Protein AF-A0A2V8L818-F1 (afdb_monomer_lite)

pLDDT: mean 77.77, std 24.85, range [21.16, 97.94]

Structure (mmCIF, N/CA/C/O backbone):
data_AF-A0A2V8L818-F1
#
_entry.id   AF-A0A2V8L818-F1
#
loop_
_atom_site.group_PDB
_atom_site.id
_atom_site.type_symbol
_atom_site.label_atom_id
_atom_site.label_alt_id
_atom_site.label_comp_id
_atom_site.label_asym_id
_atom_site.label_entity_id
_atom_site.label_seq_id
_atom_site.pdbx_PDB_ins_code
_atom_site.Cartn_x
_atom_site.Cartn_y
_atom_site.Cartn_z
_atom_site.occupancy
_atom_site.B_iso_or_equiv
_atom_site.auth_seq_id
_atom_site.auth_comp_id
_atom_site.auth_asym_id
_atom_site.auth_atom_id
_atom_site.pdbx_PDB_model_num
ATOM 1 N N . MET A 1 1 ? -8.262 -20.320 -18.260 1.00 61.47 1 MET A N 1
ATOM 2 C CA . MET A 1 1 ? -7.865 -18.894 -18.126 1.00 61.47 1 MET A CA 1
ATOM 3 C C . MET A 1 1 ? -8.406 -18.380 -16.792 1.00 61.47 1 MET A C 1
ATOM 5 O O . MET A 1 1 ? -9.408 -18.926 -16.355 1.00 61.47 1 MET A O 1
ATOM 9 N N . ARG A 1 2 ? -7.756 -17.433 -16.094 1.00 73.06 2 ARG A N 1
ATOM 10 C CA . ARG A 1 2 ? -8.243 -16.940 -14.784 1.00 73.06 2 ARG A CA 1
ATOM 11 C C . ARG A 1 2 ? -8.981 -15.605 -14.944 1.00 73.06 2 ARG A C 1
ATOM 13 O O . ARG A 1 2 ? -8.527 -14.745 -15.697 1.00 73.06 2 ARG A O 1
ATOM 20 N N . HIS A 1 3 ? -10.101 -15.460 -14.237 1.00 79.00 3 HIS A N 1
ATOM 21 C CA . HIS A 1 3 ? -10.989 -14.297 -14.310 1.00 79.00 3 HIS A CA 1
ATOM 22 C C . HIS A 1 3 ? -10.655 -13.289 -13.208 1.00 79.00 3 HIS A C 1
ATOM 24 O O . HIS A 1 3 ? -10.634 -13.643 -12.031 1.00 79.00 3 HIS A O 1
ATOM 30 N N . GLY A 1 4 ? -10.408 -12.039 -13.586 1.00 79.44 4 GLY A N 1
ATOM 31 C CA . GLY A 1 4 ? -10.274 -10.908 -12.676 1.00 79.44 4 GLY A CA 1
ATOM 32 C C . GLY A 1 4 ? -11.525 -10.034 -12.639 1.00 79.44 4 GLY A C 1
ATOM 33 O O . GLY A 1 4 ? -12.432 -10.168 -13.463 1.00 79.44 4 GLY A O 1
ATOM 34 N N . ARG A 1 5 ? -11.560 -9.100 -11.685 1.00 78.56 5 ARG A N 1
ATOM 35 C CA . ARG A 1 5 ? -12.566 -8.031 -11.607 1.00 78.56 5 ARG A CA 1
ATOM 36 C C . ARG A 1 5 ? -11.875 -6.670 -11.520 1.00 78.56 5 ARG A C 1
ATOM 38 O O . ARG A 1 5 ? -10.924 -6.519 -10.761 1.00 78.56 5 ARG A O 1
ATOM 45 N N . LYS A 1 6 ? -12.357 -5.705 -12.309 1.00 69.81 6 LYS A N 1
ATOM 46 C CA . LYS A 1 6 ? -11.999 -4.272 -12.265 1.00 69.81 6 LYS A CA 1
ATOM 47 C C . LYS A 1 6 ? -13.030 -3.478 -11.447 1.00 69.81 6 LYS A C 1
ATOM 49 O O . LYS A 1 6 ? -12.692 -2.464 -10.853 1.00 69.81 6 LYS A O 1
ATOM 54 N N . SER A 1 7 ? -14.273 -3.960 -11.385 1.00 73.19 7 SER A N 1
ATOM 55 C CA . SER A 1 7 ? -15.331 -3.487 -10.481 1.00 73.19 7 SER A CA 1
ATOM 56 C C . SER A 1 7 ? -16.287 -4.642 -10.144 1.00 73.19 7 SER A C 1
ATOM 58 O O . SER A 1 7 ? -16.103 -5.763 -10.623 1.00 73.19 7 SER A O 1
ATOM 60 N N . ALA A 1 8 ? -17.332 -4.388 -9.348 1.00 71.75 8 ALA A N 1
ATOM 61 C CA . ALA A 1 8 ? -18.378 -5.380 -9.082 1.00 71.75 8 ALA A CA 1
ATOM 62 C C . ALA A 1 8 ? -19.050 -5.902 -10.371 1.00 71.75 8 ALA A C 1
ATOM 64 O O . ALA A 1 8 ? -19.340 -7.096 -10.456 1.00 71.75 8 ALA A O 1
ATOM 65 N N . SER A 1 9 ? -19.235 -5.025 -11.367 1.00 76.44 9 SER A N 1
ATOM 66 C CA . SER A 1 9 ? -19.881 -5.300 -12.658 1.00 76.44 9 SER A CA 1
ATOM 67 C C . SER A 1 9 ? -18.913 -5.620 -13.805 1.00 76.44 9 SER A C 1
ATOM 69 O O . SER A 1 9 ? -19.310 -6.285 -14.757 1.00 76.44 9 SER A O 1
ATOM 71 N N . LYS A 1 10 ? -17.648 -5.176 -13.743 1.00 79.38 10 LYS A N 1
ATOM 72 C CA . LYS A 1 10 ? -16.670 -5.340 -14.832 1.00 79.38 10 LYS A CA 1
ATOM 73 C C . LYS A 1 10 ? -15.650 -6.432 -14.516 1.00 79.38 10 LYS A C 1
ATOM 75 O O . LYS A 1 10 ? -14.737 -6.232 -13.710 1.00 79.38 10 LYS A O 1
ATOM 80 N N . THR A 1 11 ? -15.788 -7.575 -15.182 1.00 83.19 11 THR A N 1
ATOM 81 C CA . THR A 1 11 ? -14.799 -8.663 -15.189 1.00 83.19 11 THR A CA 1
ATOM 82 C C . THR A 1 11 ? -13.767 -8.455 -16.304 1.00 83.19 11 THR A C 1
ATOM 84 O O . THR A 1 11 ? -13.982 -7.666 -17.223 1.00 83.19 11 THR A O 1
ATOM 87 N N . PHE A 1 12 ? -12.625 -9.137 -16.217 1.00 82.12 12 PHE A N 1
ATOM 88 C CA . PHE A 1 12 ? -11.664 -9.249 -17.317 1.00 82.12 12 PHE A CA 1
ATOM 89 C C . PHE A 1 12 ? -10.975 -10.616 -17.283 1.00 82.12 12 PHE A C 1
ATOM 91 O O . PHE A 1 12 ? -10.882 -11.253 -16.232 1.00 82.12 12 PHE A O 1
ATOM 98 N N . ASN A 1 13 ? -10.456 -11.058 -18.425 1.00 84.25 13 ASN A N 1
ATOM 99 C CA . ASN A 1 13 ? -9.783 -12.346 -18.557 1.00 84.25 13 ASN A CA 1
ATOM 100 C C . ASN A 1 13 ? -8.302 -12.113 -18.859 1.00 84.25 13 ASN A C 1
ATOM 102 O O . ASN A 1 13 ? -7.981 -11.431 -19.826 1.00 84.25 13 ASN A O 1
ATOM 106 N N . GLY A 1 14 ? -7.397 -12.676 -18.053 1.00 86.12 14 GLY A N 1
ATOM 107 C CA . GLY A 1 14 ? -5.958 -12.547 -18.293 1.00 86.12 14 GLY A CA 1
ATOM 108 C C . GLY A 1 14 ? -5.141 -12.316 -17.028 1.00 86.12 14 GLY A C 1
ATOM 109 O O . GLY A 1 14 ? -5.282 -13.040 -16.039 1.00 86.12 14 GLY A O 1
ATOM 110 N N . HIS A 1 15 ? -4.254 -11.326 -17.090 1.00 88.88 15 HIS A N 1
ATOM 111 C CA . HIS A 1 15 ? -3.232 -11.060 -16.085 1.00 88.88 15 HIS A CA 1
ATOM 112 C C . HIS A 1 15 ? -3.282 -9.607 -15.604 1.00 88.88 15 HIS A C 1
ATOM 114 O O . HIS A 1 15 ? -3.755 -8.721 -16.313 1.00 88.88 15 HIS A O 1
ATOM 120 N N . LYS A 1 16 ? -2.758 -9.371 -14.404 1.00 90.75 16 LYS A N 1
ATOM 121 C CA . LYS A 1 16 ? -2.436 -8.039 -13.886 1.00 90.75 16 LYS A CA 1
ATOM 122 C C . LYS A 1 16 ? -0.934 -7.819 -14.030 1.00 90.75 16 LYS A C 1
ATOM 124 O O . LYS A 1 16 ? -0.172 -8.780 -13.991 1.00 90.75 16 LYS A O 1
ATOM 129 N N . THR A 1 17 ? -0.513 -6.571 -14.182 1.00 92.38 17 THR A N 1
ATOM 130 C CA . THR A 1 17 ? 0.907 -6.199 -14.183 1.00 92.38 17 THR A CA 1
ATOM 131 C C . THR A 1 17 ? 1.178 -5.377 -12.936 1.00 92.38 17 THR A C 1
ATOM 133 O O . THR A 1 17 ? 0.447 -4.422 -12.682 1.00 92.38 17 THR A O 1
ATOM 136 N N . ALA A 1 18 ? 2.208 -5.748 -12.186 1.00 93.25 18 ALA A N 1
ATOM 137 C CA . ALA A 1 18 ? 2.723 -4.993 -11.057 1.00 93.25 18 ALA A CA 1
ATOM 138 C C . ALA A 1 18 ? 4.136 -4.496 -11.407 1.00 93.25 18 ALA A C 1
ATOM 140 O O . ALA A 1 18 ? 4.898 -5.192 -12.086 1.00 93.25 18 ALA A O 1
ATOM 141 N N . VAL A 1 19 ? 4.439 -3.255 -11.027 1.00 94.69 19 VAL A N 1
ATOM 142 C CA . VAL A 1 19 ? 5.605 -2.501 -11.507 1.00 94.69 19 VAL A CA 1
ATOM 143 C C . VAL A 1 19 ? 6.221 -1.758 -10.329 1.00 94.69 19 VAL A C 1
ATOM 145 O O . VAL A 1 19 ? 5.501 -1.057 -9.620 1.00 94.69 19 VAL A O 1
ATOM 148 N N . ALA A 1 20 ? 7.533 -1.887 -10.152 1.00 95.81 20 ALA A N 1
ATOM 149 C CA . ALA A 1 20 ? 8.323 -1.007 -9.300 1.00 95.81 20 ALA A CA 1
ATOM 150 C C . ALA A 1 20 ? 9.022 0.034 -10.182 1.00 95.81 20 ALA A C 1
ATOM 152 O O . ALA A 1 20 ? 9.552 -0.295 -11.249 1.00 95.81 20 ALA A O 1
ATOM 153 N N . VAL A 1 21 ? 8.977 1.290 -9.749 1.00 96.19 21 VAL A N 1
ATOM 154 C CA . VAL A 1 21 ? 9.578 2.438 -10.432 1.00 96.19 21 VAL A CA 1
ATOM 155 C C . VAL A 1 21 ? 10.388 3.190 -9.391 1.00 96.19 21 VAL A C 1
ATOM 157 O O . VAL A 1 21 ? 9.847 3.518 -8.336 1.00 96.19 21 VAL A O 1
ATOM 160 N N . ASP A 1 22 ? 11.656 3.448 -9.685 1.00 94.88 22 ASP A N 1
ATOM 161 C CA . ASP A 1 22 ? 12.472 4.334 -8.866 1.00 94.88 22 ASP A CA 1
ATOM 162 C C . ASP A 1 22 ? 11.912 5.765 -8.934 1.00 94.88 22 ASP A C 1
ATOM 164 O O . ASP A 1 22 ? 11.588 6.268 -10.013 1.00 94.88 22 ASP A O 1
ATOM 168 N N . MET A 1 23 ? 11.753 6.417 -7.782 1.00 91.69 23 MET A N 1
ATOM 169 C CA . MET A 1 23 ? 11.056 7.703 -7.703 1.00 91.69 23 MET A CA 1
ATOM 170 C C . MET A 1 23 ? 11.904 8.869 -8.225 1.00 91.69 23 MET A C 1
ATOM 172 O O . MET A 1 23 ? 11.334 9.847 -8.712 1.00 91.69 23 MET A O 1
ATOM 176 N N . GLU A 1 24 ? 13.234 8.756 -8.178 1.00 90.81 24 GLU A N 1
ATOM 177 C CA . GLU A 1 24 ? 14.151 9.820 -8.597 1.00 90.81 24 GLU A CA 1
ATOM 178 C C . GLU A 1 24 ? 14.427 9.777 -10.106 1.00 90.81 24 GLU A C 1
ATOM 180 O O . GLU A 1 24 ? 14.116 10.723 -10.834 1.00 90.81 24 GLU A O 1
ATOM 185 N N . SER A 1 25 ? 14.948 8.652 -10.605 1.00 92.12 25 SER A N 1
ATOM 186 C CA . SER A 1 25 ? 15.271 8.456 -12.026 1.00 92.12 25 SER A CA 1
ATOM 187 C C . SER A 1 25 ? 14.045 8.173 -12.903 1.00 92.12 25 SER A C 1
ATOM 189 O O . SER A 1 25 ? 14.119 8.271 -14.132 1.00 92.12 25 SER A O 1
ATOM 191 N N . GLN A 1 26 ? 12.905 7.825 -12.290 1.00 94.38 26 GLN A N 1
ATOM 192 C CA . GLN A 1 26 ? 11.671 7.378 -12.954 1.00 94.38 26 GLN A CA 1
ATOM 193 C C . GLN A 1 26 ? 11.833 6.065 -13.745 1.00 94.38 26 GLN A C 1
ATOM 195 O O . GLN A 1 26 ? 10.943 5.693 -14.519 1.00 94.38 26 GLN A O 1
ATOM 200 N N . LEU A 1 27 ? 12.956 5.358 -13.572 1.00 96.00 27 LEU A N 1
ATOM 201 C CA . LEU A 1 27 ? 13.238 4.095 -14.245 1.00 96.00 27 LEU A CA 1
ATOM 202 C C . LEU A 1 27 ? 12.405 2.961 -13.647 1.00 96.00 27 LEU A C 1
ATOM 204 O O . LEU A 1 27 ? 12.271 2.813 -12.434 1.00 96.00 27 LEU A O 1
ATOM 208 N N . ILE A 1 28 ? 11.867 2.111 -14.518 1.00 97.06 28 ILE A N 1
ATOM 209 C CA . ILE A 1 28 ? 11.196 0.876 -14.118 1.00 97.06 28 ILE A CA 1
ATOM 210 C C . ILE A 1 28 ? 12.271 -0.134 -13.705 1.00 97.06 28 ILE A C 1
ATOM 212 O O . ILE A 1 28 ? 13.018 -0.617 -14.557 1.00 97.06 28 ILE A O 1
ATOM 216 N N . CYS A 1 29 ? 12.332 -0.447 -12.413 1.00 95.94 29 CYS A N 1
ATOM 217 C CA . CYS A 1 29 ? 13.327 -1.328 -11.792 1.00 95.94 29 CYS A CA 1
ATOM 218 C C . CYS A 1 29 ? 12.776 -2.729 -11.458 1.00 95.94 29 CYS A C 1
ATOM 220 O O . CYS A 1 29 ? 13.543 -3.679 -11.318 1.00 95.94 29 CYS A O 1
ATOM 222 N N . GLY A 1 30 ? 11.449 -2.902 -11.399 1.00 95.75 30 GLY A N 1
ATOM 223 C CA . GLY A 1 30 ? 10.806 -4.200 -11.153 1.00 95.75 30 GLY A CA 1
ATOM 224 C C . GLY A 1 30 ? 9.545 -4.405 -11.991 1.00 95.75 30 GLY A C 1
ATOM 225 O O . GLY A 1 30 ? 8.778 -3.470 -12.218 1.00 95.75 30 GLY A O 1
ATOM 226 N N . VAL A 1 31 ? 9.322 -5.637 -12.462 1.00 95.62 31 VAL A N 1
ATOM 227 C CA . VAL A 1 31 ? 8.177 -6.014 -13.310 1.00 95.62 31 VAL A CA 1
ATOM 228 C C . VAL A 1 31 ? 7.756 -7.454 -13.029 1.00 95.62 31 VAL A C 1
ATOM 230 O O . VAL A 1 31 ? 8.516 -8.408 -13.242 1.00 95.62 31 VAL A O 1
ATOM 233 N N . GLU A 1 32 ? 6.485 -7.622 -12.670 1.00 94.62 32 GLU A N 1
ATOM 234 C CA . GLU A 1 32 ? 5.873 -8.927 -12.448 1.00 94.62 32 GLU A CA 1
ATOM 235 C C . GLU A 1 32 ? 4.443 -8.998 -13.009 1.00 94.62 32 GLU A C 1
ATOM 237 O O . GLU A 1 32 ? 3.734 -7.998 -13.135 1.00 94.62 32 GLU A O 1
ATOM 242 N N . VAL A 1 33 ? 4.014 -10.204 -13.387 1.00 92.94 33 VAL A N 1
ATOM 243 C CA . VAL A 1 33 ? 2.713 -10.472 -14.004 1.00 92.94 33 VAL A CA 1
ATOM 244 C C . VAL A 1 33 ? 1.916 -11.416 -13.111 1.00 92.94 33 VAL A C 1
ATOM 246 O O . VAL A 1 33 ? 2.202 -12.608 -13.002 1.00 92.94 33 VAL A O 1
ATOM 249 N N . LEU A 1 34 ? 0.882 -10.894 -12.463 1.00 90.19 34 LEU A N 1
ATOM 250 C CA . LEU A 1 34 ? 0.010 -11.646 -11.564 1.00 90.19 34 LEU A CA 1
ATOM 251 C C . LEU A 1 34 ? -1.174 -12.254 -12.332 1.00 90.19 34 LEU A C 1
ATOM 253 O O . LEU A 1 34 ? -1.569 -11.788 -13.402 1.00 90.19 34 LEU A O 1
ATOM 257 N N . ALA A 1 35 ? -1.791 -13.299 -11.781 1.00 87.31 35 ALA A N 1
ATOM 258 C CA . ALA A 1 35 ? -3.054 -13.806 -12.318 1.00 87.31 35 ALA A CA 1
ATOM 259 C C . ALA A 1 35 ? -4.169 -12.750 -12.188 1.00 87.31 35 ALA A C 1
ATOM 261 O O . ALA A 1 35 ? -4.189 -12.000 -11.217 1.00 87.31 35 ALA A O 1
ATOM 262 N N . GLY A 1 36 ? -5.146 -12.725 -13.103 1.00 82.94 36 GLY A N 1
ATOM 263 C CA . GLY A 1 36 ? -6.264 -11.770 -13.037 1.00 82.94 36 GLY A CA 1
ATOM 264 C C . GLY A 1 36 ? -7.045 -11.786 -11.712 1.00 82.94 36 GLY A C 1
ATOM 265 O O . GLY A 1 36 ? -7.565 -10.753 -11.299 1.00 82.94 36 GLY A O 1
ATOM 266 N N . ASN A 1 37 ? -7.078 -12.933 -11.022 1.00 85.25 37 ASN A N 1
ATOM 267 C CA . ASN A 1 37 ? -7.725 -13.114 -9.718 1.00 85.25 37 ASN A CA 1
ATOM 268 C C . ASN A 1 37 ? -6.803 -12.906 -8.498 1.00 85.25 37 ASN A C 1
ATOM 270 O O . ASN A 1 37 ? -7.259 -13.093 -7.373 1.00 85.25 37 ASN A O 1
ATOM 274 N N . ALA A 1 38 ? -5.525 -12.575 -8.696 1.00 84.12 38 ALA A N 1
ATOM 275 C CA . ALA A 1 38 ? -4.607 -12.255 -7.605 1.00 84.12 38 ALA A CA 1
ATOM 276 C C . ALA A 1 38 ? -4.966 -10.907 -6.956 1.00 84.12 38 ALA A C 1
ATOM 278 O O . ALA A 1 38 ? -5.503 -10.012 -7.620 1.00 84.12 38 ALA A O 1
ATOM 279 N N . GLY A 1 39 ? -4.637 -10.747 -5.671 1.00 81.50 39 GLY A N 1
ATOM 280 C CA . GLY A 1 39 ? -4.607 -9.428 -5.032 1.00 81.50 39 GLY A CA 1
ATOM 281 C C . GLY A 1 39 ? -3.446 -8.603 -5.589 1.00 81.50 39 GLY A C 1
ATOM 282 O O . GLY A 1 39 ? -2.395 -9.167 -5.883 1.00 81.50 39 GLY A O 1
ATOM 283 N N . ASP A 1 40 ? -3.624 -7.292 -5.744 1.00 80.75 40 ASP A N 1
ATOM 284 C CA . ASP A 1 40 ? -2.594 -6.416 -6.333 1.00 80.75 40 ASP A CA 1
ATOM 285 C C . ASP A 1 40 ? -1.342 -6.336 -5.446 1.00 80.75 40 ASP A C 1
ATOM 287 O O . ASP A 1 40 ? -0.223 -6.277 -5.940 1.00 80.75 40 ASP A O 1
ATOM 291 N N . GLN A 1 41 ? -1.528 -6.467 -4.131 1.00 81.62 41 GLN A N 1
ATOM 292 C CA . GLN A 1 41 ? -0.468 -6.556 -3.130 1.00 81.62 41 GLN A CA 1
ATOM 293 C C . GLN A 1 41 ? 0.323 -7.880 -3.144 1.00 81.62 41 GLN A C 1
ATOM 295 O O . GLN A 1 41 ? 1.292 -8.033 -2.399 1.00 81.62 41 GLN A O 1
ATOM 300 N N . GLN A 1 42 ? -0.092 -8.873 -3.937 1.00 82.81 42 GLN A N 1
ATOM 301 C CA . GLN A 1 42 ? 0.614 -10.149 -4.023 1.00 82.81 42 GLN A CA 1
ATOM 302 C C . GLN A 1 42 ? 1.956 -9.953 -4.747 1.00 82.81 42 GLN A C 1
ATOM 304 O O . GLN A 1 42 ? 1.999 -9.390 -5.832 1.00 82.81 42 GLN A O 1
ATOM 309 N N . GLN A 1 43 ? 3.048 -10.462 -4.165 1.00 86.62 43 GLN A N 1
ATOM 310 C CA . GLN A 1 43 ? 4.432 -10.254 -4.636 1.00 86.62 43 GLN A CA 1
ATOM 311 C C . GLN A 1 43 ? 4.975 -8.812 -4.486 1.00 86.62 43 GLN A C 1
ATOM 313 O O . GLN A 1 43 ? 6.024 -8.509 -5.042 1.00 86.62 43 GLN A O 1
ATOM 318 N N . ALA A 1 44 ? 4.332 -7.943 -3.691 1.00 90.94 44 ALA A N 1
ATOM 319 C CA . ALA A 1 44 ? 4.819 -6.579 -3.440 1.00 90.94 44 ALA A CA 1
ATOM 320 C C . ALA A 1 44 ? 6.254 -6.525 -2.877 1.00 90.94 44 ALA A C 1
ATOM 322 O O . ALA A 1 44 ? 7.054 -5.709 -3.318 1.00 90.94 44 ALA A O 1
ATOM 323 N N . LEU A 1 45 ? 6.585 -7.414 -1.937 1.00 93.88 45 LEU A N 1
ATOM 324 C CA . LEU A 1 45 ? 7.913 -7.487 -1.317 1.00 93.88 45 LEU A CA 1
ATOM 325 C C . LEU A 1 45 ? 8.975 -8.054 -2.281 1.00 93.88 45 LEU A C 1
ATOM 327 O O . LEU A 1 45 ? 10.064 -7.508 -2.387 1.00 93.88 45 LEU A O 1
ATOM 331 N N . GLU A 1 46 ? 8.617 -9.058 -3.090 1.00 94.62 46 GLU A N 1
ATOM 332 C CA . GLU A 1 46 ? 9.495 -9.586 -4.150 1.00 94.62 46 GLU A CA 1
ATOM 333 C C . GLU A 1 46 ? 9.785 -8.538 -5.240 1.00 94.62 46 GLU A C 1
ATOM 335 O O . GLU A 1 46 ? 10.868 -8.535 -5.816 1.00 94.62 46 GLU A O 1
ATOM 340 N N . LEU A 1 47 ? 8.853 -7.619 -5.523 1.00 94.62 47 LEU A N 1
ATOM 341 C CA . LEU A 1 47 ? 9.116 -6.491 -6.424 1.00 94.62 47 LEU A CA 1
ATOM 342 C C . LEU A 1 47 ? 10.148 -5.512 -5.853 1.00 94.62 47 LEU A C 1
ATOM 344 O O . LEU A 1 47 ? 10.937 -4.972 -6.625 1.00 94.62 47 LEU A O 1
ATOM 348 N N . VAL A 1 48 ? 10.173 -5.318 -4.531 1.00 96.19 48 VAL A N 1
ATOM 349 C CA . VAL A 1 48 ? 11.223 -4.539 -3.855 1.00 96.19 48 VAL A CA 1
ATOM 350 C C . VAL A 1 48 ? 12.556 -5.274 -3.957 1.00 96.19 48 VAL A C 1
ATOM 352 O O . VAL A 1 48 ? 13.518 -4.694 -4.447 1.00 96.19 48 VAL A O 1
ATOM 355 N N . HIS A 1 49 ? 12.603 -6.573 -3.642 1.00 96.81 49 HIS A N 1
ATOM 356 C CA . HIS A 1 49 ? 13.818 -7.381 -3.825 1.00 96.81 49 HIS A CA 1
ATOM 357 C C . HIS A 1 49 ? 14.303 -7.393 -5.281 1.00 96.81 49 HIS A C 1
ATOM 359 O O . HIS A 1 49 ? 15.503 -7.397 -5.539 1.00 96.81 49 HIS A O 1
ATOM 365 N N . GLN A 1 50 ? 13.389 -7.397 -6.259 1.00 96.38 50 GLN A N 1
ATOM 366 C CA . GLN A 1 50 ? 13.743 -7.273 -7.672 1.00 96.38 50 GLN A CA 1
ATOM 367 C C . GLN A 1 50 ? 14.363 -5.908 -7.974 1.00 96.38 50 GLN A C 1
ATOM 369 O O . GLN A 1 50 ? 15.391 -5.878 -8.645 1.00 96.38 50 GLN A O 1
ATOM 374 N N . ALA A 1 51 ? 13.763 -4.818 -7.492 1.00 95.94 51 ALA A N 1
ATOM 375 C CA . ALA A 1 51 ? 14.291 -3.472 -7.676 1.00 95.94 51 ALA A CA 1
ATOM 376 C C . ALA A 1 51 ? 15.705 -3.341 -7.092 1.00 95.94 51 ALA A C 1
ATOM 378 O O . ALA A 1 51 ? 16.600 -2.877 -7.790 1.00 95.94 51 ALA A O 1
ATOM 379 N N . GLU A 1 52 ? 15.933 -3.839 -5.874 1.00 96.56 52 GLU A N 1
ATOM 380 C CA . GLU A 1 52 ? 17.250 -3.811 -5.222 1.00 96.56 52 GLU A CA 1
ATOM 381 C C . GLU A 1 52 ? 18.311 -4.587 -6.010 1.00 96.56 52 GLU A C 1
ATOM 383 O O . GLU A 1 52 ? 19.408 -4.087 -6.243 1.00 96.56 52 GLU A O 1
ATOM 388 N N . ARG A 1 53 ? 17.969 -5.786 -6.505 1.00 96.50 53 ARG A N 1
ATOM 389 C CA . ARG A 1 53 ? 18.869 -6.593 -7.350 1.00 96.50 53 ARG A CA 1
ATOM 390 C C . ARG A 1 53 ? 19.165 -5.958 -8.712 1.00 96.50 53 ARG A C 1
ATOM 392 O O . ARG A 1 53 ? 20.189 -6.277 -9.297 1.00 96.50 53 ARG A O 1
ATOM 399 N N . VAL A 1 54 ? 18.260 -5.135 -9.248 1.00 94.12 54 VAL A N 1
ATOM 400 C CA . VAL A 1 54 ? 18.416 -4.475 -10.560 1.00 94.12 54 VAL A CA 1
ATOM 401 C C . VAL A 1 54 ? 19.163 -3.146 -10.447 1.00 94.12 54 VAL A C 1
ATOM 403 O O . VAL A 1 54 ? 19.896 -2.792 -11.365 1.00 94.12 54 VAL A O 1
ATOM 406 N N . MET A 1 55 ? 18.975 -2.418 -9.345 1.00 92.62 55 MET A N 1
ATOM 407 C CA . MET A 1 55 ? 19.624 -1.128 -9.087 1.00 92.62 55 MET A CA 1
ATOM 408 C C . MET A 1 55 ? 20.952 -1.260 -8.325 1.00 92.62 55 MET A C 1
ATOM 410 O O . MET A 1 55 ? 21.643 -0.261 -8.162 1.00 92.62 55 MET A O 1
ATOM 414 N N . GLU A 1 56 ? 21.281 -2.460 -7.831 1.00 95.12 56 GLU A N 1
ATOM 415 C CA . GLU A 1 56 ? 22.434 -2.746 -6.956 1.00 95.12 56 GLU A CA 1
ATOM 416 C C . GLU A 1 56 ? 22.480 -1.848 -5.697 1.00 95.12 56 GLU A C 1
ATOM 418 O O . GLU A 1 56 ? 23.537 -1.554 -5.141 1.00 95.12 56 GLU A O 1
ATOM 423 N N . ALA A 1 57 ? 21.300 -1.437 -5.225 1.00 93.06 57 ALA A N 1
ATOM 424 C CA . ALA A 1 57 ? 21.090 -0.495 -4.129 1.00 93.06 57 ALA A CA 1
ATOM 425 C C . ALA A 1 57 ? 19.947 -0.967 -3.215 1.00 93.06 57 ALA A C 1
ATOM 427 O O . ALA A 1 57 ? 19.074 -1.718 -3.647 1.00 93.06 57 ALA A O 1
ATOM 428 N N . GLN A 1 58 ? 19.933 -0.527 -1.955 1.00 94.12 58 GLN A N 1
ATOM 429 C CA . GLN A 1 58 ? 18.836 -0.816 -1.023 1.00 94.12 58 GLN A CA 1
ATOM 430 C C . GLN A 1 58 ? 17.677 0.171 -1.211 1.00 94.12 58 GLN A C 1
ATOM 432 O O . GLN A 1 58 ? 17.897 1.351 -1.475 1.00 94.12 58 GLN A O 1
ATOM 437 N N . VAL A 1 59 ? 16.437 -0.299 -1.051 1.00 95.19 59 VAL A N 1
ATOM 438 C CA . VAL A 1 59 ? 15.245 0.561 -1.117 1.00 95.19 59 VAL A CA 1
ATOM 439 C C . VAL A 1 59 ? 14.960 1.156 0.261 1.00 95.19 59 VAL A C 1
ATOM 441 O O . VAL A 1 59 ? 14.518 0.449 1.166 1.00 95.19 59 VAL A O 1
ATOM 444 N N . GLU A 1 60 ? 15.171 2.468 0.399 1.00 93.88 60 GLU A N 1
ATOM 445 C CA . GLU A 1 60 ? 14.920 3.220 1.640 1.00 93.88 60 GLU A CA 1
ATOM 446 C C . GLU A 1 60 ? 13.426 3.279 2.008 1.00 93.88 60 GLU A C 1
ATOM 448 O O . GLU A 1 60 ? 13.037 3.018 3.147 1.00 93.88 60 GLU A O 1
ATOM 453 N N . GLU A 1 61 ? 12.570 3.592 1.030 1.00 95.00 61 GLU A N 1
ATOM 454 C CA . GLU A 1 61 ? 11.119 3.697 1.187 1.00 95.00 61 GLU A CA 1
ATOM 455 C C . GLU A 1 61 ? 10.398 3.045 0.003 1.00 95.00 61 GLU A C 1
ATOM 457 O O . GLU A 1 61 ? 10.689 3.315 -1.160 1.00 95.00 61 GLU A O 1
ATOM 462 N N . THR A 1 62 ? 9.390 2.218 0.287 1.00 95.88 62 THR A N 1
ATOM 463 C CA . THR A 1 62 ? 8.447 1.739 -0.731 1.00 95.88 62 THR A CA 1
ATOM 464 C C . THR A 1 62 ? 7.139 2.514 -0.650 1.00 95.88 62 THR A C 1
ATOM 466 O O . THR A 1 62 ? 6.415 2.421 0.344 1.00 95.88 62 THR A O 1
ATOM 469 N N . VAL A 1 63 ? 6.791 3.226 -1.726 1.00 94.94 63 VAL A N 1
ATOM 470 C CA . VAL A 1 63 ? 5.512 3.939 -1.848 1.00 94.94 63 VAL A CA 1
ATOM 471 C C . VAL A 1 63 ? 4.503 3.115 -2.651 1.00 94.94 63 VAL A C 1
ATOM 473 O O . VAL A 1 63 ? 4.709 2.818 -3.826 1.00 94.94 63 VAL A O 1
ATOM 476 N N . GLY A 1 64 ? 3.375 2.770 -2.026 1.00 91.81 64 GLY A N 1
ATOM 477 C CA . GLY A 1 64 ? 2.309 1.955 -2.615 1.00 91.81 64 GLY A CA 1
ATOM 478 C C . GLY A 1 64 ? 0.949 2.655 -2.670 1.00 91.81 64 GLY A C 1
ATOM 479 O O . GLY A 1 64 ? 0.667 3.606 -1.936 1.00 91.81 64 GLY A O 1
ATOM 480 N N . ASP A 1 65 ? 0.055 2.160 -3.529 1.00 88.94 65 ASP A N 1
ATOM 481 C CA . ASP A 1 65 ? -1.356 2.559 -3.497 1.00 88.94 65 ASP A CA 1
ATOM 482 C C . ASP A 1 65 ? -2.128 1.920 -2.316 1.00 88.94 65 ASP A C 1
ATOM 484 O O . ASP A 1 65 ? -1.572 1.239 -1.451 1.00 88.94 65 ASP A O 1
ATOM 488 N N . CYS A 1 66 ? -3.440 2.162 -2.247 1.00 89.44 66 CYS A N 1
ATOM 489 C CA . CYS A 1 66 ? -4.269 1.686 -1.140 1.00 89.44 66 CYS A CA 1
ATOM 490 C C . CYS A 1 66 ? -4.383 0.149 -1.040 1.00 89.44 66 CYS A C 1
ATOM 492 O O . CYS A 1 66 ? -4.622 -0.352 0.059 1.00 89.44 66 CYS A O 1
ATOM 494 N N . ALA A 1 67 ? -4.212 -0.604 -2.133 1.00 87.62 67 ALA A N 1
ATOM 495 C CA . ALA A 1 67 ? -4.247 -2.068 -2.121 1.00 87.62 67 ALA A CA 1
ATOM 496 C C . ALA A 1 67 ? -3.033 -2.655 -1.380 1.00 87.62 67 ALA A C 1
ATOM 498 O O . ALA A 1 67 ? -3.168 -3.623 -0.630 1.00 87.62 67 ALA A O 1
ATOM 499 N N . TYR A 1 68 ? -1.868 -2.013 -1.503 1.00 89.94 68 TYR A N 1
ATOM 500 C CA . TYR A 1 68 ? -0.649 -2.381 -0.776 1.00 89.94 68 TYR A CA 1
ATOM 501 C C . TYR A 1 68 ? -0.704 -2.010 0.714 1.00 89.94 68 TYR A C 1
ATOM 503 O O . TYR A 1 68 ? 0.015 -2.591 1.519 1.00 89.94 68 TYR A O 1
ATOM 511 N N . GLY A 1 69 ? -1.578 -1.085 1.122 1.00 91.44 69 GLY A N 1
ATOM 512 C CA . GLY A 1 69 ? -1.619 -0.552 2.488 1.00 91.44 69 GLY A CA 1
ATOM 513 C C . GLY A 1 69 ? -2.284 -1.425 3.561 1.00 91.44 69 GLY A C 1
ATOM 514 O O . GLY A 1 69 ? -2.462 -0.939 4.684 1.00 91.44 69 GLY A O 1
ATOM 515 N N . GLY A 1 70 ? -2.688 -2.657 3.236 1.00 91.62 70 GLY A N 1
ATOM 516 C CA . GLY A 1 70 ? -3.358 -3.593 4.149 1.00 91.62 70 GLY A CA 1
ATOM 517 C C . GLY A 1 70 ? -2.438 -4.240 5.196 1.00 91.62 70 GLY A C 1
ATOM 518 O O . GLY A 1 70 ? -1.221 -4.286 5.032 1.00 91.62 70 GLY A O 1
ATOM 519 N N . GLY A 1 71 ? -3.037 -4.774 6.270 1.00 92.19 71 GLY A N 1
ATOM 520 C CA . GLY A 1 71 ? -2.327 -5.389 7.404 1.00 92.19 71 GLY A CA 1
ATOM 521 C C . GLY A 1 71 ? -1.258 -6.423 7.014 1.00 92.19 71 GLY A C 1
ATOM 522 O O . GLY A 1 71 ? -0.092 -6.192 7.327 1.00 92.19 71 GLY A O 1
ATOM 523 N N . PRO A 1 72 ? -1.600 -7.505 6.285 1.00 91.88 72 PRO A N 1
ATOM 524 C CA . PRO A 1 72 ? -0.636 -8.549 5.925 1.00 91.88 72 PRO A CA 1
ATOM 525 C C . PRO A 1 72 ? 0.571 -8.043 5.123 1.00 91.88 72 PRO A C 1
ATOM 527 O O . PRO A 1 72 ? 1.693 -8.468 5.380 1.00 91.88 72 PRO A O 1
ATOM 530 N N . THR A 1 73 ? 0.370 -7.094 4.199 1.00 94.00 73 THR A N 1
ATOM 531 C CA . THR A 1 73 ? 1.471 -6.473 3.445 1.00 94.00 73 THR A CA 1
ATOM 532 C C . THR A 1 73 ? 2.384 -5.675 4.372 1.00 94.00 73 THR A C 1
ATOM 534 O O . THR A 1 73 ? 3.599 -5.810 4.300 1.00 94.00 73 THR A O 1
ATOM 537 N N . ARG A 1 74 ? 1.812 -4.890 5.296 1.00 95.06 74 ARG A N 1
ATOM 538 C CA . ARG A 1 74 ? 2.596 -4.147 6.297 1.00 95.06 74 ARG A CA 1
ATOM 539 C C . ARG A 1 74 ? 3.380 -5.059 7.217 1.00 95.06 74 ARG A C 1
ATOM 541 O O . ARG A 1 74 ? 4.515 -4.728 7.526 1.00 95.06 74 ARG A O 1
ATOM 548 N N . LYS A 1 75 ? 2.799 -6.189 7.629 1.00 95.31 75 LYS A N 1
ATOM 549 C CA . LYS A 1 75 ? 3.520 -7.191 8.412 1.00 95.31 75 LYS A CA 1
ATOM 550 C C . LYS A 1 75 ? 4.713 -7.740 7.628 1.00 95.31 75 LYS A C 1
ATOM 552 O O . LYS A 1 75 ? 5.814 -7.688 8.149 1.00 95.31 75 LYS A O 1
ATOM 557 N N . ALA A 1 76 ? 4.524 -8.156 6.375 1.00 95.19 76 ALA A N 1
ATOM 558 C CA . ALA A 1 76 ? 5.619 -8.673 5.550 1.00 95.19 76 ALA A CA 1
ATOM 559 C C . ALA A 1 76 ? 6.775 -7.664 5.374 1.00 95.19 76 ALA A C 1
ATOM 561 O O . ALA A 1 76 ? 7.934 -8.048 5.440 1.00 95.19 76 ALA A O 1
ATOM 562 N N . PHE A 1 77 ? 6.471 -6.372 5.208 1.00 96.69 77 PHE A N 1
ATOM 563 C CA . PHE A 1 77 ? 7.496 -5.320 5.147 1.00 96.69 77 PHE A CA 1
ATOM 564 C C . PHE A 1 77 ? 8.160 -5.057 6.508 1.00 96.69 77 PHE A C 1
ATOM 566 O O . PHE A 1 77 ? 9.378 -4.921 6.575 1.00 96.69 77 PHE A O 1
ATOM 573 N N . ALA A 1 78 ? 7.384 -5.017 7.596 1.00 96.00 78 ALA A N 1
ATOM 574 C CA . ALA A 1 78 ? 7.901 -4.794 8.946 1.00 96.00 78 ALA A CA 1
ATOM 575 C C . ALA A 1 78 ? 8.768 -5.961 9.455 1.00 96.00 78 ALA A C 1
ATOM 577 O O . ALA A 1 78 ? 9.744 -5.721 10.160 1.00 96.00 78 ALA A O 1
ATOM 578 N N . ASP A 1 79 ? 8.448 -7.199 9.064 1.00 96.50 79 ASP A N 1
ATOM 579 C CA . ASP A 1 79 ? 9.239 -8.396 9.373 1.00 96.50 79 ASP A CA 1
ATOM 580 C C . ASP A 1 79 ? 10.640 -8.343 8.717 1.00 96.50 79 ASP A C 1
ATOM 582 O O . ASP A 1 79 ? 11.587 -8.903 9.263 1.00 96.50 79 ASP A O 1
ATOM 586 N N . GLU A 1 80 ? 10.795 -7.616 7.601 1.00 97.06 80 GLU A N 1
ATOM 587 C CA . GLU A 1 80 ? 12.087 -7.290 6.965 1.00 97.06 80 GLU A CA 1
ATOM 588 C C . GLU A 1 80 ? 12.626 -5.888 7.330 1.00 97.06 80 GLU A C 1
ATOM 590 O O . GLU A 1 80 ? 13.574 -5.411 6.713 1.00 97.06 80 GLU A O 1
ATOM 595 N N . GLN A 1 81 ? 12.038 -5.203 8.319 1.00 96.06 81 GLN A N 1
ATOM 596 C CA . GLN A 1 81 ? 12.429 -3.850 8.758 1.00 96.06 81 GLN A CA 1
ATOM 597 C C . GLN A 1 81 ? 12.330 -2.750 7.673 1.00 96.06 81 GLN A C 1
ATOM 599 O O . GLN A 1 81 ? 12.972 -1.706 7.777 1.00 96.06 81 GLN A O 1
ATOM 604 N N . ARG A 1 82 ? 11.485 -2.939 6.650 1.00 94.94 82 ARG A N 1
ATOM 605 C CA . ARG A 1 82 ? 11.324 -2.018 5.509 1.00 94.94 82 ARG A CA 1
ATOM 606 C C . ARG A 1 82 ? 10.219 -0.985 5.722 1.00 94.94 82 ARG A C 1
ATOM 608 O O . ARG A 1 82 ? 9.125 -1.311 6.191 1.00 94.94 82 ARG A O 1
ATOM 615 N N . LEU A 1 83 ? 10.453 0.252 5.279 1.00 94.75 83 LEU A N 1
ATOM 616 C CA . LEU A 1 83 ? 9.450 1.320 5.306 1.00 94.75 83 LEU A CA 1
ATOM 617 C C . LEU A 1 83 ? 8.439 1.172 4.151 1.00 94.75 83 LEU A C 1
ATOM 619 O O . LEU A 1 83 ? 8.804 1.213 2.976 1.00 94.75 83 LEU A O 1
ATOM 623 N N . LEU A 1 84 ? 7.150 1.028 4.492 1.00 95.88 84 LEU A N 1
ATOM 624 C CA . LEU A 1 84 ? 6.035 0.948 3.535 1.00 95.88 84 LEU A CA 1
ATOM 625 C C . LEU A 1 84 ? 5.029 2.090 3.725 1.00 95.88 84 LEU A C 1
ATOM 627 O O . LEU A 1 84 ? 4.136 2.033 4.587 1.00 95.88 84 LEU A O 1
ATOM 631 N N . THR A 1 85 ? 5.088 3.067 2.827 1.00 96.38 85 THR A N 1
ATOM 632 C CA . THR A 1 85 ? 4.168 4.204 2.797 1.00 96.38 85 THR A CA 1
ATOM 633 C C . THR A 1 85 ? 3.075 3.974 1.771 1.00 96.38 85 THR A C 1
ATOM 635 O O . THR A 1 85 ? 3.266 3.999 0.561 1.00 96.38 85 THR A O 1
ATOM 638 N N . ALA A 1 86 ? 1.878 3.718 2.276 1.00 95.00 86 ALA A N 1
ATOM 639 C CA . ALA A 1 86 ? 0.706 3.410 1.472 1.00 95.00 86 ALA A CA 1
ATOM 640 C C . ALA A 1 86 ? -0.544 3.870 2.215 1.00 95.00 86 ALA A C 1
ATOM 642 O O . ALA A 1 86 ? -0.566 3.885 3.452 1.00 95.00 86 ALA A O 1
ATOM 643 N N . LYS A 1 87 ? -1.619 4.206 1.498 1.00 93.50 87 LYS A N 1
ATOM 644 C CA . LYS A 1 87 ? -2.890 4.558 2.145 1.00 93.50 87 LYS A CA 1
ATOM 645 C C . LYS A 1 87 ? -3.459 3.328 2.861 1.00 93.50 87 LYS A C 1
ATOM 647 O O . LYS A 1 87 ? -3.680 2.296 2.239 1.00 93.50 87 LYS A O 1
ATOM 652 N N . VAL A 1 88 ? -3.711 3.431 4.165 1.00 93.56 88 VAL A N 1
ATOM 653 C CA . VAL A 1 88 ? -4.370 2.356 4.927 1.00 93.56 88 VAL A CA 1
ATOM 654 C C . VAL A 1 88 ? -5.825 2.222 4.447 1.00 93.56 88 VAL A C 1
ATOM 656 O O . VAL A 1 88 ? -6.525 3.239 4.414 1.00 93.56 88 VAL A O 1
ATOM 659 N N . PRO A 1 89 ? -6.302 1.012 4.086 1.00 88.62 89 PRO A N 1
ATOM 660 C CA . PRO A 1 89 ? -7.689 0.785 3.697 1.00 88.62 89 PRO A CA 1
ATOM 661 C C . PRO A 1 89 ? -8.681 1.301 4.743 1.00 88.62 89 PRO A C 1
ATOM 663 O O . PRO A 1 89 ? -8.570 1.004 5.933 1.00 88.62 89 PRO A O 1
ATOM 666 N N . ALA A 1 90 ? -9.667 2.075 4.291 1.00 84.81 90 ALA A N 1
ATOM 667 C CA . ALA A 1 90 ? -10.709 2.604 5.160 1.00 84.81 90 ALA A CA 1
ATOM 668 C C . ALA A 1 90 ? -11.787 1.542 5.424 1.00 84.81 90 ALA A C 1
ATOM 670 O O . ALA A 1 90 ? -12.372 0.976 4.497 1.00 84.81 90 ALA A O 1
ATOM 671 N N . SER A 1 91 ? -12.081 1.302 6.700 1.00 83.94 91 SER A N 1
ATOM 672 C CA . SER A 1 91 ? -13.238 0.519 7.132 1.00 83.94 91 SER A CA 1
ATOM 673 C C . SER A 1 91 ? -14.506 1.372 7.038 1.00 83.94 91 SER A C 1
ATOM 675 O O . SER A 1 91 ? -14.675 2.304 7.827 1.00 83.94 91 SER A O 1
ATOM 677 N N . HIS A 1 92 ? -15.399 1.041 6.112 1.00 84.75 92 HIS A N 1
ATOM 678 C CA . HIS A 1 92 ? -16.716 1.670 5.991 1.00 84.75 92 HIS A CA 1
ATOM 679 C C . HIS A 1 92 ? -17.754 0.863 6.782 1.00 84.75 92 HIS A C 1
ATOM 681 O O . HIS A 1 92 ? -17.589 -0.344 6.954 1.00 84.75 92 HIS A O 1
ATOM 687 N N . ASN A 1 93 ? -18.812 1.516 7.268 1.00 88.19 93 ASN A N 1
ATOM 688 C CA . ASN A 1 93 ? -19.858 0.880 8.077 1.00 88.19 93 ASN A CA 1
ATOM 689 C C . ASN A 1 93 ? -21.255 1.441 7.726 1.00 88.19 93 ASN A C 1
ATOM 691 O O . ASN A 1 93 ? -22.067 1.730 8.605 1.00 88.19 93 ASN A O 1
ATOM 695 N N . GLY A 1 94 ? -21.506 1.639 6.426 1.00 88.12 94 GLY A N 1
ATOM 696 C CA . GLY A 1 94 ? -22.670 2.385 5.939 1.00 88.12 94 GLY A CA 1
ATOM 697 C C . GLY A 1 94 ? -22.691 3.806 6.507 1.00 88.12 94 GLY A C 1
ATOM 698 O O . GLY A 1 94 ? -21.633 4.408 6.693 1.00 88.12 94 GLY A O 1
ATOM 699 N N . ASP A 1 95 ? -23.886 4.284 6.845 1.00 89.50 95 ASP A N 1
ATOM 700 C CA . ASP A 1 95 ? -24.117 5.603 7.454 1.00 89.50 95 ASP A CA 1
ATOM 701 C C . ASP A 1 95 ? -23.808 5.641 8.964 1.00 89.50 95 ASP A C 1
ATOM 703 O O . ASP A 1 95 ? -23.822 6.699 9.590 1.00 89.50 95 ASP A O 1
ATOM 707 N N . CYS A 1 96 ? -23.518 4.486 9.573 1.00 93.25 96 CYS A N 1
ATOM 708 C CA . CYS A 1 96 ? -23.121 4.389 10.975 1.00 93.25 96 CYS A CA 1
ATOM 709 C C . CYS A 1 96 ? -21.612 4.619 11.149 1.00 93.25 96 CYS A C 1
ATOM 711 O O . CYS A 1 96 ? -20.814 4.223 10.298 1.00 93.25 96 CYS A O 1
ATOM 713 N N . PHE A 1 97 ? -21.198 5.150 12.307 1.00 94.31 97 PHE A N 1
ATOM 714 C CA . PHE A 1 97 ? -19.808 5.505 12.602 1.00 94.31 97 PHE A CA 1
ATOM 715 C C . PHE A 1 97 ? -18.804 4.406 12.185 1.00 94.31 97 PHE A C 1
ATOM 717 O O . PHE A 1 97 ? -18.932 3.249 12.616 1.00 94.31 97 PHE A O 1
ATOM 724 N N . PRO A 1 98 ? -17.778 4.732 11.377 1.00 93.62 98 PRO A N 1
ATOM 725 C CA . PRO A 1 98 ? -16.729 3.788 11.008 1.00 93.62 98 PRO A CA 1
ATOM 726 C C . PRO A 1 98 ? -15.825 3.494 12.209 1.00 93.62 98 PRO A C 1
ATOM 728 O O . PRO A 1 98 ? -15.758 4.269 13.161 1.00 93.62 98 PRO A O 1
ATOM 731 N N . LYS A 1 99 ? -15.055 2.400 12.156 1.00 93.12 99 LYS A N 1
ATOM 732 C CA . LYS A 1 99 ? -14.061 2.070 13.199 1.00 93.12 99 LYS A CA 1
ATOM 733 C C . LYS A 1 99 ? -13.046 3.198 13.436 1.00 93.12 99 LYS A C 1
ATOM 735 O O . LYS A 1 99 ? -12.599 3.371 14.560 1.00 93.12 99 LYS A O 1
ATOM 740 N N . THR A 1 100 ? -12.732 3.999 12.419 1.00 91.69 100 THR A N 1
ATOM 741 C CA . THR A 1 100 ? -11.836 5.164 12.530 1.00 91.69 100 THR A CA 1
ATOM 742 C C . THR A 1 100 ? -12.377 6.300 13.406 1.00 91.69 100 THR A C 1
ATOM 744 O O . THR A 1 100 ? -11.607 7.186 13.752 1.00 91.69 100 THR A O 1
ATOM 747 N N . ALA A 1 101 ? -13.664 6.288 13.772 1.00 93.94 101 ALA A N 1
ATOM 748 C CA . ALA A 1 101 ? -14.245 7.225 14.737 1.00 93.94 101 ALA A CA 1
ATOM 749 C C . ALA A 1 101 ? -14.062 6.778 16.206 1.00 93.94 101 ALA A C 1
ATOM 751 O O . ALA A 1 101 ? -14.428 7.508 17.121 1.00 93.94 101 ALA A O 1
ATOM 752 N N . PHE A 1 102 ? -13.523 5.577 16.444 1.00 95.25 102 PHE A N 1
ATOM 753 C CA . PHE A 1 102 ? -13.280 5.031 17.777 1.00 95.25 102 PHE A CA 1
ATOM 754 C C . PHE A 1 102 ? -11.791 5.155 18.105 1.00 95.25 102 PHE A C 1
ATOM 756 O O . PHE A 1 102 ? -10.941 4.750 17.309 1.00 95.25 102 PHE A O 1
ATOM 763 N N . ALA A 1 103 ? -11.467 5.679 19.287 1.00 95.69 103 ALA A N 1
ATOM 764 C CA . ALA A 1 103 ? -10.098 5.660 19.787 1.00 95.69 103 ALA A CA 1
ATOM 765 C C . ALA A 1 103 ? -9.813 4.263 20.351 1.00 95.69 103 ALA A C 1
ATOM 767 O O . ALA A 1 103 ? -10.525 3.797 21.238 1.00 95.69 103 ALA A O 1
ATOM 768 N N . ILE A 1 104 ? -8.811 3.583 19.797 1.00 95.31 104 ILE A N 1
ATOM 769 C CA . ILE A 1 104 ? -8.439 2.206 20.138 1.00 95.31 104 ILE A CA 1
ATOM 770 C C . ILE A 1 104 ? -7.040 2.251 20.747 1.00 95.31 104 ILE A C 1
ATOM 772 O O . ILE A 1 104 ? -6.084 2.570 20.041 1.00 95.31 104 ILE A O 1
ATOM 776 N N . ASP A 1 105 ? -6.922 1.915 22.025 1.00 95.31 105 ASP A N 1
ATOM 777 C CA . ASP A 1 105 ? -5.650 1.764 22.726 1.00 95.31 105 ASP A CA 1
ATOM 778 C C . ASP A 1 105 ? -5.357 0.263 22.881 1.00 95.31 105 ASP A C 1
ATOM 780 O O . ASP A 1 105 ? -6.072 -0.472 23.568 1.00 95.31 105 ASP A O 1
ATOM 784 N N . LEU A 1 106 ? -4.323 -0.206 22.178 1.00 92.75 106 LEU A N 1
ATOM 785 C CA . LEU A 1 106 ? -3.907 -1.612 22.172 1.00 92.75 106 LEU A CA 1
ATOM 786 C C . LEU A 1 106 ? -2.923 -1.956 23.300 1.00 92.75 106 LEU A C 1
ATOM 788 O O . LEU A 1 106 ? -2.611 -3.131 23.474 1.00 92.75 106 LEU A O 1
ATOM 792 N N . ASP A 1 107 ? -2.422 -0.964 24.037 1.00 92.56 107 ASP A N 1
ATOM 793 C CA . ASP A 1 107 ? -1.512 -1.156 25.171 1.00 92.56 107 ASP A CA 1
ATOM 794 C C . ASP A 1 107 ? -2.309 -1.339 26.467 1.00 92.56 107 ASP A C 1
ATOM 796 O O . ASP A 1 107 ? -2.011 -2.215 27.277 1.00 92.56 107 ASP A O 1
ATOM 800 N N . ARG A 1 108 ? -3.392 -0.572 26.620 1.00 93.75 108 ARG A N 1
ATOM 801 C CA . ARG A 1 108 ? -4.376 -0.712 27.704 1.00 93.75 108 ARG A CA 1
ATOM 802 C C . ARG A 1 108 ? -5.496 -1.703 27.403 1.00 93.75 108 ARG A C 1
ATOM 804 O O . ARG A 1 108 ? -6.263 -2.033 28.304 1.00 93.75 108 ARG A O 1
ATOM 811 N N . MET A 1 109 ? -5.609 -2.151 26.151 1.00 94.00 109 MET A N 1
ATOM 812 C CA . MET A 1 109 ? -6.731 -2.955 25.656 1.00 94.00 109 MET A CA 1
ATOM 813 C C . MET A 1 109 ? -8.088 -2.287 25.951 1.00 94.00 109 MET A C 1
ATOM 815 O O . MET A 1 109 ? -9.003 -2.906 26.496 1.00 94.00 109 MET A O 1
ATOM 819 N N . GLU A 1 110 ? -8.222 -1.013 25.571 1.00 95.44 110 GLU A N 1
ATOM 820 C CA . GLU A 1 110 ? -9.459 -0.235 25.711 1.00 95.44 110 GLU A CA 1
ATOM 821 C C . GLU A 1 110 ? -9.895 0.415 24.389 1.00 95.44 110 GLU A C 1
ATOM 823 O O . GLU A 1 110 ? -9.081 0.807 23.550 1.00 95.44 110 GLU A O 1
ATOM 828 N N . VAL A 1 111 ? -11.209 0.548 24.188 1.00 97.31 111 VAL A N 1
ATOM 829 C CA . VAL A 1 111 ? -11.787 1.273 23.047 1.00 97.31 111 VAL A CA 1
ATOM 830 C C . VAL A 1 111 ? -12.800 2.295 23.530 1.00 97.31 111 VAL A C 1
ATOM 832 O O . VAL A 1 111 ? -13.781 1.946 24.187 1.00 97.31 111 VAL A O 1
ATOM 835 N N . ARG A 1 112 ? -12.601 3.557 23.144 1.00 97.69 112 ARG A N 1
ATOM 836 C CA . ARG A 1 112 ? -13.516 4.671 23.406 1.00 97.69 112 ARG A CA 1
ATOM 837 C C . ARG A 1 112 ? -14.329 5.015 22.158 1.00 97.69 112 ARG A C 1
ATOM 839 O O . ARG A 1 112 ? -13.775 5.166 21.069 1.00 97.69 112 ARG A O 1
ATOM 846 N N . CYS A 1 113 ? -15.644 5.151 22.308 1.00 96.19 113 CYS A N 1
ATOM 847 C CA . CYS A 1 113 ? -16.547 5.548 21.225 1.00 96.19 113 CYS A CA 1
ATOM 848 C C . CYS A 1 113 ? -16.698 7.082 21.108 1.00 96.19 113 CYS A C 1
ATOM 850 O O . CYS A 1 113 ? -16.347 7.801 22.046 1.00 96.19 113 CYS A O 1
ATOM 852 N N . PRO A 1 114 ? -17.290 7.599 20.008 1.00 95.56 114 PRO A N 1
ATOM 853 C CA . PRO A 1 114 ? -17.579 9.030 19.848 1.00 95.56 114 PRO A CA 1
ATOM 854 C C . PRO A 1 114 ? -18.424 9.650 20.974 1.00 95.56 114 PRO A C 1
ATOM 856 O O . PRO A 1 114 ? -18.279 10.829 21.270 1.00 95.56 114 PRO A O 1
ATOM 859 N N . ALA A 1 115 ? -19.273 8.858 21.641 1.00 94.62 115 ALA A N 1
ATOM 860 C CA . ALA A 1 115 ? -20.071 9.289 22.795 1.00 94.62 115 ALA A CA 1
ATOM 861 C C . ALA A 1 115 ? -19.300 9.244 24.137 1.00 94.62 115 ALA A C 1
ATOM 863 O O . ALA A 1 115 ? -19.913 9.252 25.203 1.00 94.62 115 ALA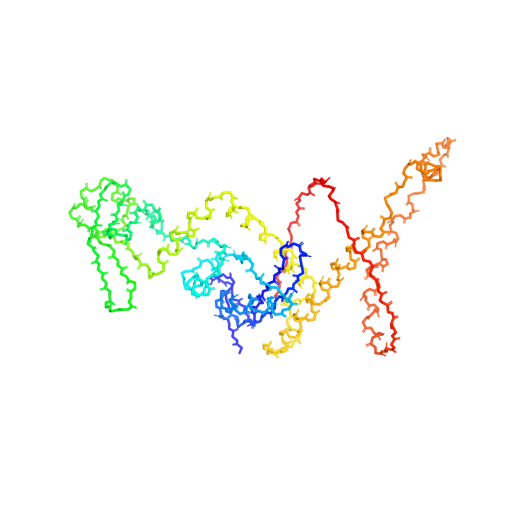 A O 1
ATOM 864 N N . GLY A 1 116 ? -17.971 9.106 24.108 1.00 94.94 116 GLY A N 1
ATOM 865 C CA . GLY A 1 116 ? -17.092 9.109 25.284 1.00 94.94 116 GLY A CA 1
ATOM 866 C C . GLY A 1 116 ? -17.024 7.800 26.081 1.00 94.94 116 GLY A C 1
ATOM 867 O O . GLY A 1 116 ? -16.083 7.633 26.859 1.00 94.94 116 GLY A O 1
ATOM 868 N N . GLN A 1 117 ? -17.960 6.869 25.866 1.00 95.56 117 GLN A N 1
ATOM 869 C CA . GLN A 1 117 ? -18.025 5.568 26.549 1.00 95.56 117 GLN A CA 1
ATOM 870 C C . GLN A 1 117 ? -16.811 4.694 26.213 1.00 95.56 117 GLN A C 1
ATOM 872 O O . GLN A 1 117 ? -16.342 4.703 25.073 1.00 95.56 117 GLN A O 1
ATOM 877 N N . ILE A 1 118 ? -16.338 3.914 27.186 1.00 97.00 118 ILE A N 1
ATOM 878 C CA . ILE A 1 118 ? -15.177 3.020 27.065 1.00 97.00 118 ILE A CA 1
ATOM 879 C C . ILE A 1 118 ? -15.644 1.564 27.176 1.00 97.00 118 ILE A C 1
ATOM 881 O O . ILE A 1 118 ? -16.558 1.262 27.941 1.00 97.00 118 ILE A O 1
ATOM 885 N N . THR A 1 119 ? -14.998 0.651 26.454 1.00 96.69 119 THR A N 1
ATOM 886 C CA . THR A 1 119 ? -15.040 -0.783 26.757 1.00 96.69 119 THR A CA 1
ATOM 887 C C . THR A 1 119 ? -13.640 -1.389 26.796 1.00 96.69 119 THR A C 1
ATOM 889 O O . THR A 1 119 ? -12.806 -1.108 25.937 1.00 96.69 119 THR A O 1
ATOM 892 N N . THR A 1 120 ? -13.416 -2.261 27.775 1.00 95.88 120 THR A N 1
ATOM 893 C CA . THR A 1 120 ? -12.269 -3.179 27.886 1.00 95.88 120 THR A CA 1
ATOM 894 C C . THR A 1 120 ? -12.676 -4.634 27.609 1.00 95.88 120 THR A C 1
ATOM 896 O O . THR A 1 120 ? -11.855 -5.545 27.679 1.00 95.88 120 THR A O 1
ATOM 899 N N . THR A 1 121 ? -13.952 -4.888 27.276 1.00 95.38 121 THR A N 1
ATOM 900 C CA . THR A 1 121 ? -14.468 -6.243 27.020 1.00 95.38 121 THR A CA 1
ATOM 901 C C . THR A 1 121 ? -13.998 -6.733 25.653 1.00 95.38 121 THR A C 1
ATOM 903 O O . THR A 1 121 ? -14.675 -6.550 24.637 1.00 95.38 121 THR A O 1
ATOM 906 N N . TYR A 1 122 ? -12.823 -7.358 25.635 1.00 92.81 122 TYR A N 1
ATOM 907 C CA . TYR A 1 122 ? -12.233 -7.988 24.461 1.00 92.81 122 TYR A CA 1
ATOM 908 C C . TYR A 1 122 ? -12.646 -9.460 24.347 1.00 92.81 122 TYR A C 1
ATOM 910 O O . TYR A 1 122 ? -12.534 -10.230 25.300 1.00 92.81 122 TYR A O 1
ATOM 918 N N . LYS A 1 123 ? -13.092 -9.875 23.160 1.00 90.56 123 LYS A N 1
ATOM 919 C CA . LYS A 1 123 ? -13.415 -11.266 22.824 1.00 90.56 123 LYS A CA 1
ATOM 920 C C . LYS A 1 123 ? -12.540 -11.732 21.662 1.00 90.56 123 LYS A C 1
ATOM 922 O O . LYS A 1 123 ? -12.617 -11.181 20.564 1.00 90.56 123 LYS A O 1
ATOM 927 N N . SER A 1 124 ? -11.738 -12.772 21.887 1.00 85.50 124 SER A N 1
ATOM 928 C CA . SER A 1 124 ? -10.925 -13.417 20.845 1.00 85.50 124 SER A CA 1
ATOM 929 C C . SER A 1 124 ? -11.536 -14.742 20.380 1.00 85.50 124 SER A C 1
ATOM 931 O O . SER A 1 124 ? -12.123 -15.475 21.174 1.00 85.50 124 SER A O 1
ATOM 933 N N . SER A 1 125 ? -11.366 -15.076 19.097 1.00 66.81 125 SER A N 1
ATOM 934 C CA . SER A 1 125 ? -11.771 -16.362 18.509 1.00 66.81 125 SER A CA 1
ATOM 935 C C . SER A 1 125 ? -10.589 -17.346 18.481 1.00 66.81 125 SER A C 1
ATOM 937 O O . SER A 1 125 ? -10.098 -17.732 17.421 1.00 66.81 125 SER A O 1
ATOM 939 N N . GLY A 1 126 ? -10.124 -17.756 19.663 1.00 61.56 126 GLY A N 1
ATOM 940 C CA . GLY A 1 126 ? -9.044 -18.738 19.816 1.00 61.56 126 GLY A CA 1
ATOM 941 C C . GLY A 1 126 ? -7.626 -18.185 19.614 1.00 61.56 126 GLY A C 1
ATOM 942 O O . GLY A 1 126 ? -7.412 -16.980 19.504 1.00 61.56 126 GLY A O 1
ATOM 943 N N . GLN A 1 127 ? -6.643 -19.092 19.597 1.00 53.88 127 GLN A N 1
ATOM 944 C CA . GLN A 1 127 ? -5.213 -18.784 19.774 1.00 53.88 127 GLN A CA 1
ATOM 945 C C . GLN A 1 127 ? -4.552 -17.960 18.654 1.00 53.88 127 GLN A C 1
ATOM 947 O O . GLN A 1 127 ? -3.445 -17.477 18.856 1.00 53.88 127 GLN A O 1
ATOM 952 N N . ASN A 1 128 ? -5.176 -17.815 17.479 1.00 53.50 128 ASN A N 1
ATOM 953 C CA . ASN A 1 128 ? -4.497 -17.254 16.302 1.00 53.50 128 ASN A CA 1
ATOM 954 C C . ASN A 1 128 ? -5.424 -16.420 15.394 1.00 53.50 128 ASN A C 1
ATOM 956 O O . ASN A 1 128 ? -5.350 -16.496 14.168 1.00 53.50 128 ASN A O 1
ATOM 960 N N . ARG A 1 129 ? -6.377 -15.677 15.980 1.00 57.91 129 ARG A N 1
ATOM 961 C CA . ARG A 1 129 ? -7.333 -14.846 15.226 1.00 57.91 129 ARG A CA 1
ATOM 962 C C . ARG A 1 129 ? -7.480 -13.441 15.796 1.00 57.91 129 ARG A C 1
ATOM 964 O O . ARG A 1 129 ? -7.413 -13.225 17.001 1.00 57.91 129 ARG A O 1
ATOM 971 N N . ALA A 1 130 ? -7.773 -12.516 14.885 1.00 74.88 130 ALA A N 1
ATOM 972 C CA . ALA A 1 130 ? -8.358 -11.212 15.168 1.00 74.88 130 ALA A CA 1
ATOM 973 C C . ALA A 1 130 ? -9.523 -11.330 16.171 1.00 74.88 130 ALA A C 1
ATOM 975 O O . ALA A 1 130 ? -10.412 -12.171 15.999 1.00 74.88 130 ALA A O 1
ATOM 976 N N . GLY A 1 131 ? -9.519 -10.489 17.203 1.00 90.38 131 GLY A N 1
ATOM 977 C CA . GLY A 1 131 ? -10.606 -10.394 18.173 1.00 90.38 131 GLY A CA 1
ATOM 978 C C . GLY A 1 131 ? -11.489 -9.176 17.929 1.00 90.38 131 GLY A C 1
ATOM 979 O O . GLY A 1 131 ? -11.411 -8.509 16.895 1.00 90.38 131 GLY A O 1
ATOM 980 N N . HIS A 1 132 ? -12.351 -8.875 18.889 1.00 93.56 132 HIS A N 1
ATOM 981 C CA . HIS A 1 132 ? -13.208 -7.701 18.843 1.00 93.56 132 HIS A CA 1
ATOM 982 C C . HIS A 1 132 ? -13.535 -7.189 20.242 1.00 93.56 132 HIS A C 1
ATOM 984 O O . HIS A 1 132 ? -13.716 -7.964 21.179 1.00 93.56 132 HIS A O 1
ATOM 990 N N . PHE A 1 133 ? -13.649 -5.873 20.367 1.00 95.50 133 PHE A N 1
ATOM 991 C CA . PHE A 1 133 ? -14.221 -5.241 21.548 1.00 95.50 133 PHE A CA 1
ATOM 992 C C . PHE A 1 133 ? -15.743 -5.193 21.435 1.00 95.50 133 PHE A C 1
ATOM 994 O O . PHE A 1 133 ? -16.275 -4.959 20.347 1.00 95.50 133 PHE A O 1
ATOM 1001 N N . VAL A 1 134 ? -16.443 -5.397 22.549 1.00 95.69 134 VAL A N 1
ATOM 1002 C CA . VAL A 1 134 ? -17.908 -5.313 22.644 1.00 95.69 134 VAL A CA 1
ATOM 1003 C C . VAL A 1 134 ? -18.273 -4.273 23.694 1.00 95.69 134 VAL A C 1
ATOM 1005 O O . VAL A 1 134 ? -17.780 -4.331 24.817 1.00 95.69 134 VAL A O 1
ATOM 1008 N N . PHE A 1 135 ? -19.123 -3.310 23.350 1.00 96.31 135 PHE A N 1
ATOM 1009 C CA . PHE A 1 135 ? -19.675 -2.373 24.331 1.00 96.31 135 PHE A CA 1
ATOM 1010 C C . PHE A 1 135 ? -20.809 -3.035 25.131 1.00 96.31 135 PHE A C 1
ATOM 1012 O O . PHE A 1 135 ? -21.468 -3.951 24.641 1.00 96.31 135 PHE A O 1
ATOM 1019 N N . ALA A 1 136 ? -21.051 -2.593 26.366 1.00 95.12 136 ALA A N 1
ATOM 1020 C CA . ALA A 1 136 ? -22.174 -3.100 27.154 1.00 95.12 136 ALA A CA 1
ATOM 1021 C C . ALA A 1 136 ? -23.511 -2.695 26.506 1.00 95.12 136 ALA A C 1
ATOM 1023 O O . ALA A 1 136 ? -23.681 -1.538 26.114 1.00 95.12 136 ALA A O 1
ATOM 1024 N N . ASP A 1 137 ? -24.467 -3.628 26.400 1.00 94.25 137 ASP A N 1
ATOM 1025 C CA . ASP A 1 137 ? -25.725 -3.357 25.691 1.00 94.25 137 ASP A CA 1
ATOM 1026 C C . ASP A 1 137 ? -26.517 -2.230 26.354 1.00 94.25 137 ASP A C 1
ATOM 1028 O O . ASP A 1 137 ? -26.821 -1.257 25.677 1.00 94.25 137 ASP A O 1
ATOM 1032 N N . ALA A 1 138 ? -26.717 -2.262 27.677 1.00 93.25 138 ALA A N 1
ATOM 1033 C CA . ALA A 1 138 ? -27.392 -1.187 28.414 1.00 93.25 138 ALA A CA 1
ATOM 1034 C C . ALA A 1 138 ? -26.802 0.211 28.118 1.00 93.25 138 ALA A C 1
ATOM 1036 O O . ALA A 1 138 ? -27.542 1.154 27.838 1.00 93.25 138 ALA A O 1
ATOM 1037 N N . THR A 1 139 ? -25.469 0.333 28.079 1.00 93.56 139 THR A N 1
ATOM 1038 C CA . THR A 1 139 ? -24.763 1.574 27.717 1.00 93.56 139 THR A CA 1
ATOM 1039 C C . THR A 1 139 ? -25.030 1.989 26.267 1.00 93.56 139 THR A C 1
ATOM 1041 O O . THR A 1 139 ? -25.199 3.173 25.986 1.00 93.56 139 THR A O 1
ATOM 1044 N N . CYS A 1 140 ? -25.091 1.036 25.332 1.00 94.06 140 CYS A N 1
ATOM 1045 C CA . CYS A 1 140 ? -25.439 1.300 23.936 1.00 94.06 140 CYS A CA 1
ATOM 1046 C C . CYS A 1 140 ? -26.935 1.568 23.710 1.00 94.06 140 CYS A C 1
ATOM 1048 O O . CYS A 1 140 ? -27.262 2.256 22.745 1.00 94.06 140 CYS A O 1
ATOM 1050 N N . GLN A 1 141 ? -27.846 1.027 24.524 1.00 92.44 141 GLN A N 1
ATOM 1051 C CA . GLN A 1 141 ? -29.289 1.293 24.433 1.00 92.44 141 GLN A CA 1
ATOM 1052 C C . GLN A 1 141 ? -29.618 2.705 24.933 1.00 92.44 141 GLN A C 1
ATOM 1054 O O . GLN A 1 141 ? -30.338 3.435 24.262 1.00 92.44 141 GLN A O 1
ATOM 1059 N N . ALA A 1 142 ? -29.019 3.127 26.052 1.00 92.81 142 ALA A N 1
ATOM 1060 C CA . ALA A 1 142 ? -29.199 4.466 26.621 1.00 92.81 142 ALA A CA 1
ATOM 1061 C C . ALA A 1 142 ? -28.402 5.581 25.900 1.00 92.81 142 ALA A C 1
ATOM 1063 O O . ALA A 1 142 ? -28.438 6.739 26.314 1.00 92.81 142 ALA A O 1
ATOM 1064 N N . CYS A 1 143 ? -27.642 5.261 24.847 1.00 94.56 143 CYS A N 1
ATOM 1065 C CA . CYS A 1 143 ? -26.769 6.226 24.177 1.00 94.56 143 CYS A CA 1
ATOM 1066 C C . CYS A 1 143 ? -27.554 7.135 23.206 1.00 94.56 143 CYS A C 1
ATOM 1068 O O . CYS A 1 143 ? -28.145 6.621 22.255 1.00 94.56 143 CYS A O 1
ATOM 1070 N N . PRO A 1 144 ? -27.484 8.478 23.325 1.00 93.75 144 PRO A N 1
ATOM 1071 C CA . PRO A 1 144 ? -28.192 9.386 22.413 1.00 93.75 144 PRO A CA 1
ATOM 1072 C C . PRO A 1 144 ? -27.682 9.308 20.964 1.00 93.75 144 PRO A C 1
ATOM 1074 O O . PRO A 1 144 ? -28.417 9.610 20.031 1.00 93.75 144 PRO A O 1
ATOM 1077 N N . LEU A 1 145 ? -26.441 8.852 20.755 1.00 95.00 145 LEU A N 1
ATOM 1078 C CA . LEU A 1 145 ? -25.854 8.644 19.427 1.00 95.00 145 LEU A CA 1
ATOM 1079 C C . LEU A 1 145 ? -26.087 7.222 18.874 1.00 95.00 145 LEU A C 1
ATOM 1081 O O . LEU A 1 145 ? -25.453 6.846 17.886 1.00 95.00 145 LEU A O 1
ATOM 1085 N N . ARG A 1 146 ? -26.966 6.407 19.486 1.00 93.44 146 ARG A N 1
ATOM 1086 C CA . ARG A 1 146 ? -27.189 5.004 19.085 1.00 93.44 146 ARG A CA 1
ATOM 1087 C C . ARG A 1 146 ? -27.544 4.865 17.603 1.00 93.44 146 ARG A C 1
ATOM 1089 O O . ARG A 1 146 ? -26.938 4.034 16.932 1.00 93.44 146 ARG A O 1
ATOM 1096 N N . SER A 1 147 ? -28.459 5.688 17.091 1.00 92.25 147 SER A N 1
ATOM 1097 C CA . SER A 1 147 ? -28.920 5.651 15.690 1.00 92.25 147 SER A CA 1
ATOM 1098 C C . SER A 1 147 ? -27.808 5.907 14.666 1.00 92.25 147 SER A C 1
ATOM 1100 O O . SER A 1 147 ? -27.857 5.370 13.567 1.00 92.25 147 SER A O 1
ATOM 1102 N N . GLN A 1 148 ? -26.776 6.668 15.042 1.00 93.81 148 GLN A N 1
ATOM 1103 C CA . GLN A 1 148 ? -25.580 6.916 14.227 1.00 93.81 148 GLN A CA 1
ATOM 1104 C C . GLN A 1 148 ? -24.469 5.878 14.476 1.00 93.81 148 GLN A C 1
ATOM 1106 O O . GLN A 1 148 ? -23.446 5.882 13.800 1.00 93.81 148 GLN A O 1
ATOM 1111 N N . CYS A 1 149 ? -24.624 4.991 15.462 1.00 93.00 149 CYS A N 1
ATOM 1112 C CA . CYS A 1 149 ? -23.589 4.058 15.904 1.00 93.00 149 CYS A CA 1
ATOM 1113 C C . CYS A 1 149 ? -23.903 2.598 15.544 1.00 93.00 149 CYS A C 1
ATOM 1115 O O . CYS A 1 149 ? -22.990 1.847 15.193 1.00 93.00 149 CYS A O 1
ATOM 1117 N N . VAL A 1 150 ? -25.168 2.174 15.622 1.00 91.69 150 VAL A N 1
ATOM 1118 C CA . VAL A 1 150 ? -25.601 0.790 15.375 1.00 91.69 150 VAL A CA 1
ATOM 1119 C C . VAL A 1 150 ? -26.952 0.792 14.655 1.00 91.69 150 VAL A C 1
ATOM 1121 O O . VAL A 1 150 ? -27.954 1.209 15.223 1.00 91.69 150 VAL A O 1
ATOM 1124 N N . GLY A 1 151 ? -26.996 0.264 13.429 1.00 85.56 151 GLY A N 1
ATOM 1125 C CA . GLY A 1 151 ? -28.218 0.178 12.614 1.00 85.56 151 GLY A CA 1
ATOM 1126 C C . GLY A 1 151 ? -29.133 -1.018 12.920 1.00 85.56 151 GLY A C 1
ATOM 1127 O O . GLY A 1 151 ? -29.980 -1.355 12.101 1.00 85.56 151 GLY A O 1
ATOM 1128 N N . GLY A 1 152 ? -28.941 -1.708 14.048 1.00 83.12 152 GLY A N 1
ATOM 1129 C CA . GLY A 1 152 ? -29.639 -2.954 14.377 1.00 83.12 152 GLY A CA 1
ATOM 1130 C C . GLY A 1 152 ? -29.775 -3.211 15.881 1.00 83.12 152 GLY A C 1
ATOM 1131 O O . GLY A 1 152 ? -29.508 -2.342 16.718 1.00 83.12 152 GLY A O 1
ATOM 1132 N N . GLN A 1 153 ? -30.209 -4.423 16.227 1.00 81.69 153 GLN A N 1
ATOM 1133 C CA . GLN A 1 153 ? -30.347 -4.865 17.617 1.00 81.69 153 GLN A CA 1
ATOM 1134 C C . GLN A 1 153 ? -28.986 -5.244 18.229 1.00 81.69 153 GLN A C 1
ATOM 1136 O O . GLN A 1 153 ? -28.111 -5.768 17.543 1.00 81.69 153 GLN A O 1
ATOM 1141 N N . GLY A 1 154 ? -28.828 -4.990 19.532 1.00 88.81 154 GLY A N 1
ATOM 1142 C CA . GLY A 1 154 ? -27.616 -5.292 20.304 1.00 88.81 154 GLY A CA 1
ATOM 1143 C C . GLY A 1 154 ? -26.587 -4.148 20.400 1.00 88.81 154 GLY A C 1
ATOM 1144 O O . GLY A 1 154 ? -26.835 -3.033 19.921 1.00 88.81 154 GLY A O 1
ATOM 1145 N N . PRO A 1 155 ? -25.431 -4.401 21.042 1.00 93.50 155 PRO A N 1
ATOM 1146 C CA . PRO A 1 155 ? -24.388 -3.405 21.263 1.00 93.50 155 PRO A CA 1
ATOM 1147 C C . PRO A 1 155 ? -23.489 -3.193 20.044 1.00 93.50 155 PRO A C 1
ATOM 1149 O O . PRO A 1 155 ? -23.398 -4.023 19.139 1.00 93.50 155 PRO A O 1
ATOM 1152 N N . ARG A 1 156 ? -22.716 -2.103 20.073 1.00 94.81 156 ARG A N 1
ATOM 1153 C CA . ARG A 1 156 ? -21.619 -1.897 19.125 1.00 94.81 156 ARG A CA 1
ATOM 1154 C C . ARG A 1 156 ? -20.487 -2.897 19.390 1.00 94.81 156 ARG A C 1
ATOM 1156 O O . ARG A 1 156 ? -20.060 -3.067 20.533 1.00 94.81 156 ARG A O 1
ATOM 1163 N N . SER A 1 157 ? -19.934 -3.474 18.326 1.00 94.00 157 SER A N 1
ATOM 1164 C CA . SER A 1 157 ? -18.660 -4.200 18.350 1.00 94.00 157 SER A CA 1
ATOM 1165 C C . SER A 1 157 ? -17.620 -3.544 17.433 1.00 94.00 157 SER A C 1
ATOM 1167 O O . SER A 1 157 ? -17.960 -2.827 16.486 1.00 94.00 157 SER A O 1
ATOM 1169 N N . ILE A 1 158 ? -16.337 -3.739 17.748 1.00 94.44 158 ILE A N 1
ATOM 1170 C CA . ILE A 1 158 ? -15.194 -3.201 16.999 1.00 94.44 158 ILE A CA 1
ATOM 1171 C C . ILE A 1 158 ? -14.170 -4.316 16.782 1.00 94.44 158 ILE A C 1
ATOM 1173 O O . ILE A 1 158 ? -13.463 -4.709 17.708 1.00 94.44 158 ILE A O 1
ATOM 1177 N N . ASN A 1 159 ? -14.079 -4.816 15.548 1.00 92.50 159 ASN A N 1
ATOM 1178 C CA . ASN A 1 159 ? -13.132 -5.868 15.168 1.00 92.50 159 ASN A CA 1
ATOM 1179 C C . ASN A 1 159 ? -11.696 -5.326 15.116 1.00 92.50 159 ASN A C 1
ATOM 1181 O O . ASN A 1 159 ? -11.432 -4.322 14.448 1.00 92.50 159 ASN A O 1
ATOM 1185 N N . ILE A 1 160 ? -10.761 -6.016 15.765 1.00 92.06 160 ILE A N 1
ATOM 1186 C CA . ILE A 1 160 ? -9.334 -5.686 15.841 1.00 92.06 160 ILE A CA 1
ATOM 1187 C C . ILE A 1 160 ? -8.548 -6.751 15.079 1.00 92.06 160 ILE A C 1
ATOM 1189 O O . ILE A 1 160 ? -8.556 -7.923 15.446 1.00 92.06 160 ILE A O 1
ATOM 1193 N N . GLN A 1 161 ? -7.888 -6.342 13.995 1.00 89.31 161 GLN A N 1
ATOM 1194 C CA . GLN A 1 161 ? -7.009 -7.220 13.224 1.00 89.31 161 GLN A CA 1
ATOM 1195 C C . GLN A 1 161 ? -5.685 -7.422 13.970 1.00 89.31 161 GLN A C 1
ATOM 1197 O O . GLN A 1 161 ? -5.297 -6.576 14.774 1.00 89.31 161 GLN A O 1
ATOM 1202 N N . HIS A 1 162 ? -4.983 -8.523 13.694 1.00 88.00 162 HIS A N 1
ATOM 1203 C CA . HIS A 1 162 ? -3.683 -8.802 14.312 1.00 88.00 162 HIS A CA 1
ATOM 1204 C C . HIS A 1 162 ? -2.680 -7.664 14.042 1.00 88.00 162 HIS A C 1
ATOM 1206 O O . HIS A 1 162 ? -1.964 -7.225 14.936 1.00 88.00 162 HIS A O 1
ATOM 1212 N N . GLU A 1 163 ? -2.717 -7.097 12.836 1.00 92.31 163 GLU A N 1
ATOM 1213 C CA . GLU A 1 163 ? -1.845 -6.011 12.392 1.00 92.31 163 GLU A CA 1
ATOM 1214 C C . GLU A 1 163 ? -2.412 -4.608 12.696 1.00 92.31 163 GLU A C 1
ATOM 1216 O O . GLU A 1 163 ? -1.981 -3.630 12.081 1.00 92.31 163 GLU A O 1
ATOM 1221 N N . GLU A 1 164 ? -3.385 -4.459 13.610 1.00 92.88 164 GLU A N 1
ATOM 1222 C CA . GLU A 1 164 ? -4.001 -3.148 13.886 1.00 92.88 164 GLU A CA 1
ATOM 1223 C C . GLU A 1 164 ? -2.969 -2.109 14.341 1.00 92.88 164 GLU A C 1
ATOM 1225 O O . GLU A 1 164 ? -3.040 -0.967 13.894 1.00 92.88 164 GLU A O 1
ATOM 1230 N N . ARG A 1 165 ? -1.967 -2.502 15.142 1.00 94.06 165 ARG A N 1
ATOM 1231 C CA . ARG A 1 165 ? -0.889 -1.600 15.585 1.00 94.06 165 ARG A CA 1
ATOM 1232 C C . ARG A 1 165 ? -0.110 -1.021 14.397 1.00 94.06 165 ARG A C 1
ATOM 1234 O O . ARG A 1 165 ? 0.060 0.193 14.318 1.00 94.06 165 ARG A O 1
ATOM 1241 N N . LEU A 1 166 ? 0.262 -1.864 13.428 1.00 95.00 166 LEU A N 1
ATOM 1242 C CA . LEU A 1 166 ? 0.923 -1.438 12.186 1.00 95.00 166 LEU A CA 1
ATOM 1243 C C . LEU A 1 166 ? 0.019 -0.520 11.347 1.00 95.00 166 LEU A C 1
ATOM 1245 O O . LEU A 1 166 ? 0.492 0.426 10.721 1.00 95.00 166 LEU A O 1
ATOM 1249 N N . GLN A 1 167 ? -1.297 -0.759 11.342 1.00 93.88 167 GLN A N 1
ATOM 1250 C CA . GLN A 1 167 ? -2.249 0.122 10.662 1.00 93.88 167 GLN A CA 1
ATOM 1251 C C . GLN A 1 167 ? -2.426 1.466 11.377 1.00 93.88 167 GLN A C 1
ATOM 1253 O O . GLN A 1 167 ? -2.563 2.482 10.703 1.00 93.88 167 GLN A O 1
ATOM 1258 N N . GLN A 1 168 ? -2.416 1.504 12.711 1.00 94.19 168 GLN A N 1
ATOM 1259 C CA . GLN A 1 168 ? -2.472 2.743 13.490 1.00 94.19 168 GLN A CA 1
ATOM 1260 C C . GLN A 1 168 ? -1.214 3.590 13.273 1.00 94.19 168 GLN A C 1
ATOM 1262 O O . GLN A 1 168 ? -1.337 4.762 12.925 1.00 94.19 168 GLN A O 1
ATOM 1267 N N . GLN A 1 169 ? -0.029 2.978 13.370 1.00 94.88 169 GLN A N 1
ATOM 1268 C CA . GLN A 1 169 ? 1.261 3.611 13.067 1.00 94.88 169 GLN A CA 1
ATOM 1269 C C . GLN A 1 169 ? 1.311 4.143 11.628 1.00 94.88 169 GLN A C 1
ATOM 1271 O O . GLN A 1 169 ? 1.734 5.269 11.390 1.00 94.88 169 GLN A O 1
ATOM 1276 N N . ALA A 1 170 ? 0.802 3.382 10.656 1.00 95.62 170 ALA A N 1
ATOM 1277 C CA . ALA A 1 170 ? 0.712 3.852 9.278 1.00 95.62 170 ALA A CA 1
ATOM 1278 C C . ALA A 1 170 ? -0.302 4.996 9.093 1.00 95.62 170 ALA A C 1
ATOM 1280 O O . ALA A 1 170 ? -0.068 5.896 8.290 1.00 95.62 170 ALA A O 1
ATOM 1281 N N . ARG A 1 171 ? -1.432 4.997 9.819 1.00 94.75 171 ARG A N 1
ATOM 1282 C CA . ARG A 1 171 ? -2.403 6.108 9.786 1.00 94.75 171 ARG A CA 1
ATOM 1283 C C . ARG A 1 171 ? -1.791 7.396 10.345 1.00 94.75 171 ARG A C 1
ATOM 1285 O O . ARG A 1 171 ? -1.998 8.435 9.727 1.00 94.75 171 ARG A O 1
ATOM 1292 N N . SER A 1 172 ? -1.037 7.338 11.447 1.00 94.56 172 SER A N 1
ATOM 1293 C CA . SER A 1 172 ? -0.361 8.518 12.006 1.00 94.56 172 SER A CA 1
ATOM 1294 C C . SER A 1 172 ? 0.808 8.981 11.131 1.00 94.56 172 SER A C 1
ATOM 1296 O O . SER A 1 172 ? 0.884 10.166 10.815 1.00 94.56 172 SER A O 1
ATOM 1298 N N . TYR A 1 173 ? 1.652 8.068 10.638 1.00 95.44 173 TYR A N 1
ATOM 1299 C CA . TYR A 1 173 ? 2.739 8.406 9.710 1.00 95.44 173 TYR A CA 1
ATOM 1300 C C . TYR A 1 173 ? 2.218 9.107 8.444 1.00 95.44 173 TYR A C 1
ATOM 1302 O O . TYR A 1 173 ? 2.695 10.186 8.093 1.00 95.44 173 TYR A O 1
ATOM 1310 N N . ASN A 1 174 ? 1.163 8.573 7.817 1.00 95.06 174 ASN A N 1
ATOM 1311 C CA . ASN A 1 174 ? 0.525 9.167 6.633 1.00 95.06 174 ASN A CA 1
ATOM 1312 C C . ASN A 1 174 ? -0.086 10.567 6.876 1.00 95.06 174 ASN A C 1
ATOM 1314 O O . ASN A 1 174 ? -0.432 11.251 5.913 1.00 95.06 174 ASN A O 1
ATOM 1318 N N . GLN A 1 175 ? -0.275 10.989 8.133 1.00 94.94 175 GLN A N 1
ATOM 1319 C CA . GLN A 1 175 ? -0.744 12.335 8.488 1.00 94.94 175 GLN A CA 1
ATOM 1320 C C . GLN A 1 175 ? 0.404 13.342 8.672 1.00 94.94 175 GLN A C 1
ATOM 1322 O O . GLN A 1 175 ? 0.148 14.550 8.644 1.00 94.94 175 GLN A O 1
ATOM 1327 N N . THR A 1 176 ? 1.650 12.882 8.819 1.00 97.31 176 THR A N 1
ATOM 1328 C CA . THR A 1 176 ? 2.841 13.747 8.853 1.00 97.31 176 THR A CA 1
ATOM 1329 C C . THR A 1 176 ? 3.109 14.376 7.484 1.00 97.31 176 THR A C 1
ATOM 1331 O O . THR A 1 176 ? 2.676 13.853 6.456 1.00 97.31 176 THR A O 1
ATOM 1334 N N . GLU A 1 177 ? 3.845 15.490 7.436 1.00 96.75 177 GLU A N 1
ATOM 1335 C CA . GLU A 1 177 ? 4.219 16.107 6.153 1.00 96.75 177 GLU A CA 1
ATOM 1336 C C . GLU A 1 177 ? 5.157 15.227 5.314 1.00 96.75 177 GLU A C 1
ATOM 1338 O O . GLU A 1 177 ? 5.052 15.242 4.089 1.00 96.75 177 GLU A O 1
ATOM 1343 N N . VAL A 1 178 ? 5.992 14.395 5.952 1.00 94.62 178 VAL A N 1
ATOM 1344 C CA . VAL A 1 178 ? 6.835 13.403 5.261 1.00 94.62 178 VAL A CA 1
ATOM 1345 C C . VAL A 1 178 ? 5.957 12.350 4.580 1.00 94.62 178 VAL A C 1
ATOM 1347 O O . VAL A 1 178 ? 5.983 12.238 3.359 1.00 94.62 178 VAL A O 1
ATOM 1350 N N . GLY A 1 179 ? 5.072 11.677 5.325 1.00 94.56 179 GLY A N 1
ATOM 1351 C CA . GLY A 1 179 ? 4.165 10.678 4.746 1.00 94.56 179 GLY A CA 1
ATOM 1352 C C . GLY A 1 179 ? 3.219 11.257 3.683 1.00 94.56 179 GLY A C 1
ATOM 1353 O O . GLY A 1 179 ? 2.946 10.612 2.670 1.00 94.56 179 GLY A O 1
ATOM 1354 N N . LYS A 1 180 ? 2.763 12.508 3.845 1.00 95.56 180 LYS A N 1
ATOM 1355 C CA . LYS A 1 180 ? 2.011 13.237 2.805 1.00 95.56 180 LYS A CA 1
ATOM 1356 C C . LYS A 1 180 ? 2.845 13.508 1.550 1.00 95.56 180 LYS A C 1
ATOM 1358 O O . LYS A 1 180 ? 2.270 13.497 0.463 1.00 95.56 180 LYS A O 1
ATOM 1363 N N . LYS A 1 181 ? 4.148 13.790 1.673 1.00 94.56 181 LYS A N 1
ATOM 1364 C CA . LYS A 1 181 ? 5.064 13.992 0.537 1.00 94.56 181 LYS A CA 1
ATOM 1365 C C . LYS A 1 181 ? 5.249 12.684 -0.233 1.00 94.56 181 LYS A C 1
ATOM 1367 O O . LYS A 1 181 ? 4.880 12.651 -1.406 1.00 94.56 181 LYS A O 1
ATOM 1372 N N . SER A 1 182 ? 5.662 11.606 0.430 1.00 93.06 182 SER A N 1
ATOM 1373 C CA . SER A 1 182 ? 5.871 10.301 -0.213 1.00 93.06 182 SER A CA 1
ATOM 1374 C C . SER A 1 182 ? 4.593 9.792 -0.904 1.00 93.06 182 SER A C 1
ATOM 1376 O O . SER A 1 182 ? 4.617 9.387 -2.065 1.00 93.06 182 SER A O 1
ATOM 1378 N N . LEU A 1 183 ? 3.412 9.939 -0.280 1.00 93.06 183 LEU A N 1
ATOM 1379 C CA . LEU A 1 183 ? 2.129 9.589 -0.918 1.00 93.06 183 LEU A CA 1
ATOM 1380 C C . LEU A 1 183 ? 1.774 10.428 -2.167 1.00 93.06 183 LEU A C 1
ATOM 1382 O O . LEU A 1 183 ? 0.990 9.956 -2.998 1.00 93.06 183 LEU A O 1
ATOM 1386 N N . ARG A 1 184 ? 2.309 11.651 -2.317 1.00 91.44 184 ARG A N 1
ATOM 1387 C CA . ARG A 1 184 ? 2.164 12.475 -3.538 1.00 91.44 184 ARG A CA 1
ATOM 1388 C C . ARG A 1 184 ? 3.142 12.037 -4.632 1.00 91.44 184 ARG A C 1
ATOM 1390 O O . ARG A 1 184 ? 2.775 12.055 -5.804 1.00 91.44 184 ARG A O 1
ATOM 1397 N N . GLU A 1 185 ? 4.346 11.605 -4.261 1.00 89.12 185 GLU A N 1
ATOM 1398 C CA . GLU A 1 185 ? 5.407 11.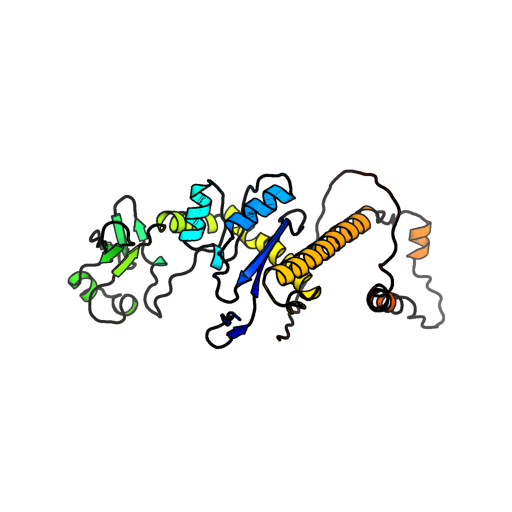169 -5.188 1.00 89.12 185 GLU A CA 1
ATOM 1399 C C . GLU A 1 185 ? 5.037 9.894 -5.967 1.00 89.12 185 GLU A C 1
ATOM 1401 O O . GLU A 1 185 ? 5.503 9.694 -7.089 1.00 89.12 185 GLU A O 1
ATOM 1406 N N . ARG A 1 186 ? 4.042 9.134 -5.483 1.00 87.44 186 ARG A N 1
ATOM 1407 C CA . ARG A 1 186 ? 3.363 8.035 -6.203 1.00 87.44 186 ARG A CA 1
ATOM 1408 C C . ARG A 1 186 ? 2.921 8.380 -7.642 1.00 87.44 186 ARG A C 1
ATOM 1410 O O . ARG A 1 186 ? 2.752 7.471 -8.453 1.00 87.44 186 ARG A O 1
ATOM 1417 N N . VAL A 1 187 ? 2.756 9.662 -7.993 1.00 89.31 187 VAL A N 1
ATOM 1418 C CA . VAL A 1 187 ? 2.495 10.113 -9.378 1.00 89.31 187 VAL A CA 1
ATOM 1419 C C . VAL A 1 187 ? 3.570 9.647 -10.381 1.00 89.31 187 VAL A C 1
ATOM 1421 O O . VAL A 1 187 ? 3.253 9.379 -11.539 1.00 89.31 187 VAL A O 1
ATOM 1424 N N . VAL A 1 188 ? 4.822 9.459 -9.943 1.00 90.19 188 VAL A N 1
ATOM 1425 C CA . VAL A 1 188 ? 5.913 8.923 -10.780 1.00 90.19 188 VAL A CA 1
ATOM 1426 C C . VAL A 1 188 ? 5.593 7.504 -11.265 1.00 90.19 188 VAL A C 1
ATOM 1428 O O . VAL A 1 188 ? 5.732 7.200 -12.452 1.00 90.19 188 VAL A O 1
ATOM 1431 N N . VAL A 1 189 ? 5.058 6.655 -10.381 1.00 89.44 189 VAL A N 1
ATOM 1432 C CA . VAL A 1 189 ? 4.630 5.288 -10.721 1.00 89.44 189 VAL A CA 1
ATOM 1433 C C . VAL A 1 189 ? 3.487 5.314 -11.743 1.00 89.44 189 VAL A C 1
ATOM 1435 O O . VAL A 1 189 ? 3.482 4.535 -12.698 1.00 89.44 189 VAL A O 1
ATOM 1438 N N . GLU A 1 190 ? 2.541 6.250 -11.605 1.00 91.12 190 GLU A N 1
ATOM 1439 C CA . GLU A 1 190 ? 1.436 6.422 -12.559 1.00 91.12 190 GLU A CA 1
ATOM 1440 C C . GLU A 1 190 ? 1.941 6.839 -13.952 1.00 91.12 190 GLU A C 1
ATOM 1442 O O . GLU A 1 190 ? 1.458 6.316 -14.962 1.00 91.12 190 GLU A O 1
ATOM 1447 N N . HIS A 1 191 ? 2.968 7.694 -14.034 1.00 91.50 191 HIS A N 1
ATOM 1448 C CA . HIS A 1 191 ? 3.637 8.033 -15.296 1.00 91.50 191 HIS A CA 1
ATOM 1449 C C . HIS A 1 191 ? 4.361 6.833 -15.930 1.00 91.50 191 HIS A C 1
ATOM 1451 O O . HIS A 1 191 ? 4.265 6.641 -17.149 1.00 91.50 191 HIS A O 1
ATOM 1457 N N . GLY A 1 192 ? 5.043 6.007 -15.127 1.00 92.69 192 GLY A N 1
ATOM 1458 C CA . GLY A 1 192 ? 5.682 4.766 -15.580 1.00 92.69 192 GLY A CA 1
ATOM 1459 C C . GLY A 1 192 ? 4.667 3.773 -16.157 1.00 92.69 192 GLY A C 1
ATOM 1460 O O . GLY A 1 192 ? 4.810 3.312 -17.294 1.00 92.69 192 GLY A O 1
ATOM 1461 N N . ILE A 1 193 ? 3.568 3.530 -15.436 1.00 92.81 193 ILE A N 1
ATOM 1462 C CA . ILE A 1 193 ? 2.455 2.685 -15.897 1.00 92.81 193 ILE A CA 1
ATOM 1463 C C . ILE A 1 193 ? 1.826 3.255 -17.177 1.00 92.81 193 ILE A C 1
ATOM 1465 O O . ILE A 1 193 ? 1.590 2.509 -18.127 1.00 92.81 193 ILE A O 1
ATOM 1469 N N . ALA A 1 194 ? 1.592 4.568 -17.259 1.00 94.06 194 ALA A N 1
ATOM 1470 C CA . ALA A 1 194 ? 1.046 5.200 -18.462 1.00 94.06 194 ALA A CA 1
ATOM 1471 C C . ALA A 1 194 ? 1.978 5.049 -19.681 1.00 94.06 194 ALA A C 1
ATOM 1473 O O . ALA A 1 194 ? 1.503 4.855 -20.803 1.00 94.06 194 ALA A O 1
ATOM 1474 N N . ARG A 1 195 ? 3.302 5.091 -19.476 1.00 95.00 195 ARG A N 1
ATOM 1475 C CA . ARG A 1 195 ? 4.303 4.845 -20.526 1.00 95.00 195 ARG A CA 1
ATOM 1476 C C . ARG A 1 195 ? 4.251 3.399 -21.020 1.00 95.00 195 ARG A C 1
ATOM 1478 O O . ARG A 1 195 ? 4.170 3.190 -22.227 1.00 95.00 195 ARG A O 1
ATOM 1485 N N . LEU A 1 196 ? 4.183 2.421 -20.115 1.00 96.62 196 LEU A N 1
ATOM 1486 C CA . LEU A 1 196 ? 3.980 1.012 -20.473 1.00 96.62 196 LEU A CA 1
ATOM 1487 C C . LEU A 1 196 ? 2.655 0.784 -21.220 1.00 96.62 196 LEU A C 1
ATOM 1489 O O . LEU A 1 196 ? 2.616 0.046 -22.203 1.00 96.62 196 LEU A O 1
ATOM 1493 N N . VAL A 1 197 ? 1.562 1.425 -20.790 1.00 95.69 197 VAL A N 1
ATOM 1494 C CA . VAL A 1 197 ? 0.249 1.314 -21.451 1.00 95.69 197 VAL A CA 1
ATOM 1495 C C . VAL A 1 197 ? 0.311 1.813 -22.897 1.00 95.69 197 VAL A C 1
ATOM 1497 O O . VAL A 1 197 ? -0.219 1.134 -23.775 1.00 95.69 197 VAL A O 1
ATOM 1500 N N . ARG A 1 198 ? 1.018 2.921 -23.171 1.00 95.88 198 ARG A N 1
ATOM 1501 C CA . ARG A 1 198 ? 1.267 3.404 -24.546 1.00 95.88 198 ARG A CA 1
ATOM 1502 C C . ARG A 1 198 ? 2.109 2.439 -25.389 1.00 95.88 198 ARG A C 1
ATOM 1504 O O . ARG A 1 198 ? 1.940 2.403 -26.600 1.00 95.88 198 ARG A O 1
ATOM 1511 N N . LEU A 1 199 ? 2.954 1.620 -24.760 1.00 96.00 199 LEU A N 1
ATOM 1512 C CA . LEU A 1 199 ? 3.707 0.532 -25.405 1.00 96.00 199 LEU A CA 1
ATOM 1513 C C . LEU A 1 199 ? 2.896 -0.777 -25.535 1.00 96.00 199 LEU A C 1
ATOM 1515 O O . LEU A 1 199 ? 3.433 -1.813 -25.924 1.00 96.00 199 LEU A O 1
ATOM 1519 N N . GLY A 1 200 ? 1.592 -0.747 -25.238 1.00 93.94 200 GLY A N 1
ATOM 1520 C CA . GLY A 1 200 ? 0.661 -1.829 -25.555 1.00 93.94 200 GLY A CA 1
ATOM 1521 C C . GLY A 1 200 ? 0.513 -2.924 -24.495 1.00 93.94 200 GLY A C 1
ATOM 1522 O O . GLY A 1 200 ? -0.100 -3.946 -24.793 1.00 93.94 200 GLY A O 1
ATOM 1523 N N . ILE A 1 201 ? 0.991 -2.746 -23.252 1.00 94.06 201 ILE A N 1
ATOM 1524 C CA . ILE A 1 201 ? 0.877 -3.801 -22.212 1.00 94.06 201 ILE A CA 1
ATOM 1525 C C . ILE A 1 201 ? -0.569 -4.167 -21.823 1.00 94.06 201 ILE A C 1
ATOM 1527 O O . ILE A 1 201 ? -0.785 -5.155 -21.126 1.00 94.06 201 ILE A O 1
ATOM 1531 N N . ARG A 1 202 ? -1.571 -3.384 -22.256 1.00 90.25 202 ARG A N 1
ATOM 1532 C CA . ARG A 1 202 ? -2.998 -3.713 -22.087 1.00 90.25 202 ARG A CA 1
ATOM 1533 C C . ARG A 1 202 ? -3.395 -4.988 -22.835 1.00 90.25 202 ARG A C 1
ATOM 1535 O O . ARG A 1 202 ? -4.274 -5.699 -22.365 1.00 90.25 202 ARG A O 1
ATOM 1542 N N . GLN A 1 203 ? -2.739 -5.288 -23.957 1.00 89.88 203 GLN A N 1
ATOM 1543 C CA . GLN A 1 203 ? -3.037 -6.446 -24.794 1.00 89.88 203 GLN A CA 1
ATOM 1544 C C . GLN A 1 203 ? -1.847 -7.409 -24.780 1.00 89.88 203 GLN A C 1
ATOM 1546 O O . GLN A 1 203 ? -0.769 -7.106 -25.295 1.00 89.88 203 GLN A O 1
ATOM 1551 N N . SER A 1 204 ? -2.031 -8.591 -24.188 1.00 88.94 204 SER A N 1
ATOM 1552 C CA . SER A 1 204 ? -1.002 -9.633 -24.222 1.00 88.94 204 SER A CA 1
ATOM 1553 C C . SER A 1 204 ? -0.979 -10.278 -25.607 1.00 88.94 204 SER A C 1
ATOM 1555 O O . SER A 1 204 ? -1.935 -10.948 -25.990 1.00 88.94 204 SER A O 1
ATOM 1557 N N . ARG A 1 205 ? 0.130 -10.121 -26.336 1.00 88.62 205 ARG A N 1
ATOM 1558 C CA . ARG A 1 205 ? 0.370 -10.759 -27.645 1.00 88.62 205 ARG A CA 1
ATOM 1559 C C . ARG A 1 205 ? 0.557 -12.274 -27.535 1.00 88.62 205 ARG A C 1
ATOM 1561 O O . ARG A 1 205 ? 0.484 -12.988 -28.528 1.00 88.62 205 ARG A O 1
ATOM 1568 N N . TYR A 1 206 ? 0.821 -12.761 -26.323 1.00 87.38 206 TYR A N 1
ATOM 1569 C CA . TYR A 1 206 ? 1.122 -14.156 -26.038 1.00 87.38 206 TYR A CA 1
ATOM 1570 C C . TYR A 1 206 ? 0.207 -14.733 -24.958 1.00 87.38 206 TYR A C 1
ATOM 1572 O O . TYR A 1 206 ? -0.235 -14.028 -24.047 1.00 87.38 206 TYR A O 1
ATOM 1580 N N . PHE A 1 207 ? 0.001 -16.048 -25.008 1.00 86.81 207 PHE A N 1
ATOM 1581 C CA . PHE A 1 207 ? -0.683 -16.797 -23.957 1.00 86.81 207 PHE A CA 1
ATOM 1582 C C . PHE A 1 207 ? 0.294 -17.257 -22.861 1.00 86.81 207 PHE A C 1
ATOM 1584 O O . PHE A 1 207 ? 1.388 -17.745 -23.148 1.00 86.81 207 PHE A O 1
ATOM 1591 N N . GLY A 1 208 ? -0.145 -17.146 -21.602 1.00 88.81 208 GLY A N 1
ATOM 1592 C CA . GLY A 1 208 ? 0.572 -17.619 -20.410 1.00 88.81 208 GLY A CA 1
ATOM 1593 C C . GLY A 1 208 ? 1.480 -16.575 -19.745 1.00 88.81 208 GLY A C 1
ATOM 1594 O O . GLY A 1 208 ? 2.178 -15.818 -20.419 1.00 88.81 208 GLY A O 1
ATOM 1595 N N . LYS A 1 209 ? 1.492 -16.578 -18.399 1.00 90.69 209 LYS A N 1
ATOM 1596 C CA . LYS A 1 209 ? 2.203 -15.609 -17.538 1.00 90.69 209 LYS A CA 1
ATOM 1597 C C . LYS A 1 209 ? 3.638 -15.332 -17.995 1.00 90.69 209 LYS A C 1
ATOM 1599 O O . LYS A 1 209 ? 4.008 -14.170 -18.101 1.00 90.69 209 LYS A O 1
ATOM 1604 N N . THR A 1 210 ? 4.430 -16.361 -18.299 1.00 93.19 210 THR A N 1
ATOM 1605 C CA . THR A 1 210 ? 5.850 -16.211 -18.669 1.00 93.19 210 THR A CA 1
ATOM 1606 C C . THR A 1 210 ? 6.044 -15.371 -19.932 1.00 93.19 210 THR A C 1
ATOM 1608 O O . THR A 1 210 ? 6.855 -14.447 -19.937 1.00 93.19 210 THR A O 1
ATOM 1611 N N . LYS A 1 211 ? 5.264 -15.633 -20.991 1.00 94.69 211 LYS A N 1
ATOM 1612 C CA . LYS A 1 211 ? 5.364 -14.879 -22.251 1.00 94.69 211 LYS A CA 1
ATOM 1613 C C . LYS A 1 211 ? 4.768 -13.473 -22.123 1.00 94.69 211 LYS A C 1
ATOM 1615 O O . LYS A 1 211 ? 5.323 -12.529 -22.678 1.00 94.69 211 LYS A O 1
ATOM 1620 N N . THR A 1 212 ? 3.697 -13.306 -21.338 1.00 94.25 212 THR A N 1
ATOM 1621 C CA . THR A 1 212 ? 3.190 -11.974 -20.964 1.00 94.25 212 THR A CA 1
ATOM 1622 C C . THR A 1 212 ? 4.253 -11.177 -20.195 1.00 94.25 212 THR A C 1
ATOM 1624 O O . THR A 1 212 ? 4.496 -10.023 -20.530 1.00 94.25 212 THR A O 1
ATOM 1627 N N . ARG A 1 213 ? 4.946 -11.781 -19.216 1.00 95.25 213 ARG A N 1
ATOM 1628 C CA . ARG A 1 213 ? 6.018 -11.123 -18.445 1.00 95.25 213 ARG A CA 1
ATOM 1629 C C . ARG A 1 213 ? 7.166 -10.679 -19.346 1.00 95.25 213 ARG A C 1
ATOM 1631 O O . ARG A 1 213 ? 7.593 -9.537 -19.231 1.00 95.25 213 ARG A O 1
ATOM 1638 N N . PHE A 1 214 ? 7.595 -11.522 -20.287 1.00 96.31 214 PHE A N 1
ATOM 1639 C CA . PHE A 1 214 ? 8.587 -11.139 -21.297 1.00 96.31 214 PHE A CA 1
ATOM 1640 C C . PHE A 1 214 ? 8.149 -9.907 -22.109 1.00 96.31 214 PHE A C 1
ATOM 1642 O O . PHE A 1 214 ? 8.920 -8.960 -22.236 1.00 96.31 214 PHE A O 1
ATOM 1649 N N . GLN A 1 215 ? 6.897 -9.856 -22.585 1.00 95.75 215 GLN A N 1
ATOM 1650 C CA . GLN A 1 215 ? 6.369 -8.677 -23.288 1.00 95.75 215 GLN A CA 1
ATOM 1651 C C . GLN A 1 215 ? 6.431 -7.403 -22.428 1.00 95.75 215 GLN A C 1
ATOM 1653 O O . GLN A 1 215 ? 6.826 -6.353 -22.933 1.00 95.75 215 GLN A O 1
ATOM 1658 N N . VAL A 1 216 ? 6.054 -7.472 -21.145 1.00 96.69 216 VAL A N 1
ATOM 1659 C CA . VAL A 1 216 ? 6.103 -6.297 -20.256 1.00 96.69 216 VAL A CA 1
ATOM 1660 C C . VAL A 1 216 ? 7.548 -5.883 -19.958 1.00 96.69 216 VAL A C 1
ATOM 1662 O O . VAL A 1 216 ? 7.829 -4.689 -19.959 1.00 96.69 216 VAL A O 1
ATOM 1665 N N . ILE A 1 217 ? 8.476 -6.830 -19.780 1.00 96.88 217 ILE A N 1
ATOM 1666 C CA . ILE A 1 217 ? 9.911 -6.532 -19.621 1.00 96.88 217 ILE A CA 1
ATOM 1667 C C . ILE A 1 217 ? 10.443 -5.791 -20.856 1.00 96.88 217 ILE A C 1
ATOM 1669 O O . ILE A 1 217 ? 11.059 -4.741 -20.707 1.00 96.88 217 ILE A O 1
ATOM 1673 N N . MET A 1 218 ? 10.140 -6.257 -22.073 1.00 97.81 218 MET A N 1
ATOM 1674 C CA . MET A 1 218 ? 10.552 -5.554 -23.298 1.00 97.81 218 MET A CA 1
ATOM 1675 C C . MET A 1 218 ? 9.950 -4.141 -23.391 1.00 97.81 218 MET A C 1
ATOM 1677 O O . MET A 1 218 ? 10.641 -3.204 -23.789 1.00 97.81 218 MET A O 1
ATOM 1681 N N . ALA A 1 219 ? 8.695 -3.952 -22.968 1.00 97.62 219 ALA A N 1
ATOM 1682 C CA . ALA A 1 219 ? 8.090 -2.623 -22.878 1.00 97.62 219 ALA A CA 1
ATOM 1683 C C . ALA A 1 219 ? 8.774 -1.734 -21.817 1.00 97.62 219 ALA A C 1
ATOM 1685 O O . ALA A 1 219 ? 8.960 -0.544 -22.057 1.00 97.62 219 ALA A O 1
ATOM 1686 N N . ALA A 1 220 ? 9.191 -2.290 -20.676 1.00 97.56 220 ALA A N 1
ATOM 1687 C CA . ALA A 1 220 ? 9.930 -1.563 -19.643 1.00 97.56 220 ALA A CA 1
ATOM 1688 C C . ALA A 1 220 ? 11.324 -1.132 -20.122 1.00 97.56 220 ALA A C 1
ATOM 1690 O O . ALA A 1 220 ? 11.707 0.015 -19.912 1.00 97.56 220 ALA A O 1
ATOM 1691 N N . VAL A 1 221 ? 12.041 -1.995 -20.851 1.00 97.75 221 VAL A N 1
ATOM 1692 C CA . VAL A 1 221 ? 13.328 -1.650 -21.480 1.00 97.75 221 VAL A CA 1
ATOM 1693 C C . VAL A 1 221 ? 13.162 -0.471 -22.443 1.00 97.75 221 VAL A C 1
ATOM 1695 O O . VAL A 1 221 ? 13.872 0.524 -22.314 1.00 97.75 221 VAL A O 1
ATOM 1698 N N . VAL A 1 222 ? 12.176 -0.519 -23.348 1.00 97.94 222 VAL A N 1
ATOM 1699 C CA . VAL A 1 222 ? 11.893 0.591 -24.281 1.00 97.94 222 VAL A CA 1
ATOM 1700 C C . VAL A 1 222 ? 11.478 1.866 -23.535 1.00 97.94 222 VAL A C 1
ATOM 1702 O O . VAL A 1 222 ? 11.916 2.962 -23.892 1.00 97.94 222 VAL A O 1
ATOM 1705 N N . ALA A 1 223 ? 10.669 1.750 -22.478 1.00 97.19 223 ALA A N 1
ATOM 1706 C CA . ALA A 1 223 ? 10.254 2.874 -21.642 1.00 97.19 223 ALA A CA 1
ATOM 1707 C C . ALA A 1 22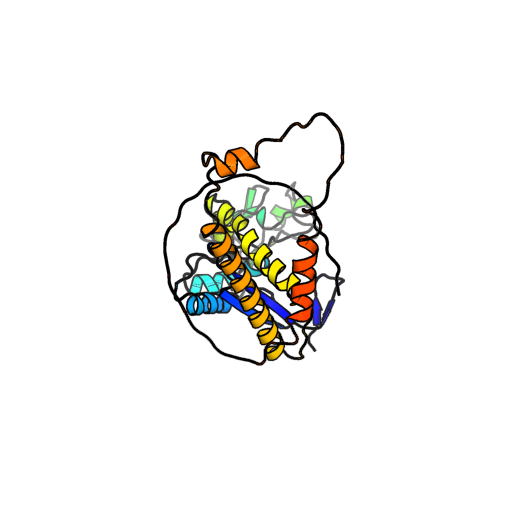3 ? 11.443 3.564 -20.946 1.00 97.19 223 ALA A C 1
ATOM 1709 O O . ALA A 1 223 ? 11.515 4.798 -20.983 1.00 97.19 223 ALA A O 1
ATOM 1710 N N . ASN A 1 224 ? 12.366 2.777 -20.382 1.00 97.06 224 ASN A N 1
ATOM 1711 C CA . ASN A 1 224 ? 13.585 3.232 -19.710 1.00 97.06 224 ASN A CA 1
ATOM 1712 C C . ASN A 1 224 ? 14.583 3.840 -20.705 1.00 97.06 224 ASN A C 1
ATOM 1714 O O . ASN A 1 224 ? 15.031 4.964 -20.503 1.00 97.06 224 ASN A O 1
ATOM 1718 N N . MET A 1 225 ? 14.861 3.176 -21.832 1.00 97.25 225 MET A N 1
ATOM 1719 C CA . MET A 1 225 ? 15.703 3.739 -22.899 1.00 97.25 225 MET A CA 1
ATOM 1720 C C . MET A 1 225 ? 15.151 5.081 -23.401 1.00 97.25 225 MET A C 1
ATOM 1722 O O . MET A 1 225 ? 15.902 6.039 -23.560 1.00 97.25 225 MET A O 1
ATOM 1726 N N . SER A 1 226 ? 13.828 5.197 -23.556 1.00 95.31 226 SER A N 1
ATOM 1727 C CA . SER A 1 226 ? 13.171 6.457 -23.936 1.00 95.31 226 SER A CA 1
ATOM 1728 C C . SER A 1 226 ? 13.250 7.546 -22.852 1.00 95.31 226 SER A C 1
ATOM 1730 O O . SER A 1 226 ? 13.137 8.730 -23.170 1.00 95.31 226 SER A O 1
ATOM 1732 N N . LEU A 1 227 ? 13.393 7.185 -21.568 1.00 94.00 227 LEU A N 1
ATOM 1733 C CA . LEU A 1 227 ? 13.688 8.143 -20.492 1.00 94.00 227 LEU A CA 1
ATOM 1734 C C . LEU A 1 227 ? 15.131 8.637 -20.605 1.00 94.00 227 LEU A C 1
ATOM 1736 O O . LEU A 1 227 ? 15.336 9.847 -20.669 1.00 94.00 227 LEU A O 1
ATOM 1740 N N . VAL A 1 228 ? 16.094 7.714 -20.696 1.00 95.12 228 VAL A N 1
ATOM 1741 C CA . VAL A 1 228 ? 17.534 8.013 -20.750 1.00 95.12 228 VAL A CA 1
ATOM 1742 C C . VAL A 1 228 ? 17.888 8.840 -21.985 1.00 95.12 228 VAL A C 1
ATOM 1744 O O . VAL A 1 228 ? 18.469 9.907 -21.842 1.00 95.12 228 VAL A O 1
ATOM 1747 N N . VAL A 1 229 ? 17.457 8.439 -23.187 1.00 95.06 229 VAL A N 1
ATOM 1748 C CA . VAL A 1 229 ? 17.692 9.216 -24.422 1.00 95.06 229 VAL A CA 1
ATOM 1749 C C . VAL A 1 229 ? 17.077 10.614 -24.319 1.00 95.06 229 VAL A C 1
ATOM 1751 O O . VAL A 1 229 ? 17.707 11.604 -24.688 1.00 95.06 229 VAL A O 1
ATOM 1754 N N . GLY A 1 230 ? 15.864 10.719 -23.767 1.00 92.69 230 GLY A N 1
ATOM 1755 C CA . GLY A 1 230 ? 15.211 12.006 -23.541 1.00 92.69 230 GLY A CA 1
ATOM 1756 C C . GLY A 1 230 ? 15.932 12.881 -22.510 1.00 92.69 230 GLY A C 1
ATOM 1757 O O . GLY A 1 230 ? 15.892 14.101 -22.636 1.00 92.69 230 GLY A O 1
ATOM 1758 N N . PHE A 1 231 ? 16.571 12.282 -21.501 1.00 91.81 231 PHE A N 1
ATOM 1759 C CA . PHE A 1 231 ? 17.422 12.967 -20.528 1.00 91.81 231 PHE A CA 1
ATOM 1760 C C . PHE A 1 231 ? 18.716 13.455 -21.184 1.00 91.81 231 PHE A C 1
ATOM 1762 O O . PHE A 1 231 ? 18.927 14.661 -21.240 1.00 91.81 231 PHE A O 1
ATOM 1769 N N . CYS A 1 232 ? 19.494 12.564 -21.806 1.00 91.75 232 CYS A N 1
ATOM 1770 C CA . CYS A 1 232 ? 20.731 12.920 -22.504 1.00 91.75 232 CYS A CA 1
ATOM 1771 C C . CYS A 1 232 ? 20.517 14.020 -23.554 1.00 91.75 232 CYS A C 1
ATOM 1773 O O . CYS A 1 232 ? 21.322 14.938 -23.640 1.00 91.75 232 CYS A O 1
ATOM 1775 N N . HIS A 1 233 ? 19.412 13.990 -24.308 1.00 89.25 233 HIS A N 1
ATOM 1776 C CA . HIS A 1 233 ? 19.102 15.041 -25.281 1.00 89.25 233 HIS A CA 1
ATOM 1777 C C . HIS A 1 233 ? 18.768 16.404 -24.643 1.00 89.25 233 HIS A C 1
ATOM 1779 O O . HIS A 1 233 ? 18.951 17.431 -25.292 1.00 89.25 233 HIS A O 1
ATOM 1785 N N . ARG A 1 234 ? 18.278 16.446 -23.394 1.00 86.88 234 ARG A N 1
ATOM 1786 C CA . ARG A 1 234 ? 18.086 17.709 -22.658 1.00 86.88 234 ARG A CA 1
ATOM 1787 C C . ARG A 1 234 ? 19.408 18.243 -22.116 1.00 86.88 234 ARG A C 1
ATOM 1789 O O . ARG A 1 234 ? 19.669 19.420 -22.323 1.00 86.88 234 ARG A O 1
ATOM 1796 N N . GLU A 1 235 ? 20.237 17.387 -21.522 1.00 83.81 235 GLU A N 1
ATOM 1797 C CA . GLU A 1 235 ? 21.568 17.768 -21.015 1.00 83.81 235 GLU A CA 1
ATOM 1798 C C . GLU A 1 235 ? 22.505 18.236 -22.143 1.00 83.81 235 GLU A C 1
ATOM 1800 O O . GLU A 1 235 ? 23.223 19.220 -22.008 1.00 83.81 235 GLU A O 1
ATOM 1805 N N . GLN A 1 236 ? 22.457 17.575 -23.305 1.00 79.56 236 GLN A N 1
ATOM 1806 C CA . GLN A 1 236 ? 23.247 17.945 -24.486 1.00 79.56 236 GLN A CA 1
ATOM 1807 C C . GLN A 1 236 ? 22.710 19.168 -25.235 1.00 79.56 236 GLN A C 1
ATOM 1809 O O . GLN A 1 236 ? 23.368 19.646 -26.160 1.00 79.56 236 GLN A O 1
ATOM 1814 N N . LYS A 1 237 ? 21.512 19.666 -24.905 1.00 65.62 237 LYS A N 1
ATOM 1815 C CA . LYS A 1 237 ? 20.965 20.849 -25.564 1.00 65.62 237 LYS A CA 1
ATOM 1816 C C . LYS A 1 237 ? 21.673 22.068 -24.973 1.00 65.62 237 LYS A C 1
ATOM 1818 O O . LYS A 1 237 ? 21.397 22.393 -23.819 1.00 65.62 237 LYS A O 1
ATOM 1823 N N . PRO A 1 238 ? 22.564 22.756 -25.717 1.00 57.81 238 PRO A N 1
ATOM 1824 C CA . PRO A 1 238 ? 23.259 23.907 -25.163 1.00 57.81 238 PRO A CA 1
ATOM 1825 C C . PRO A 1 238 ? 22.221 24.921 -24.690 1.00 57.81 238 PRO A C 1
ATOM 1827 O O . PRO A 1 238 ? 21.235 25.176 -25.393 1.00 57.81 238 PRO A O 1
ATOM 1830 N N . ALA A 1 239 ? 22.443 25.494 -23.505 1.00 59.62 239 ALA A N 1
ATOM 1831 C CA . ALA A 1 239 ? 21.695 26.659 -23.062 1.00 59.62 239 ALA A CA 1
ATOM 1832 C C . ALA A 1 239 ? 21.828 27.710 -24.166 1.00 59.62 239 ALA A C 1
ATOM 1834 O O . ALA A 1 239 ? 22.925 28.205 -24.426 1.00 59.62 239 ALA A O 1
ATOM 1835 N N . MET A 1 240 ? 20.733 27.943 -24.893 1.00 53.7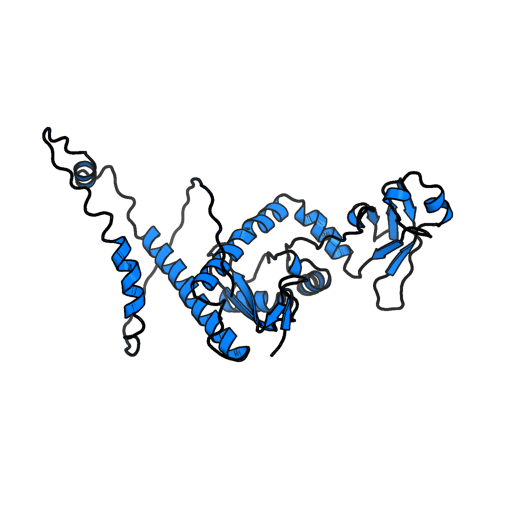2 240 MET A N 1
ATOM 1836 C CA . MET A 1 240 ? 20.766 28.686 -26.146 1.00 53.72 240 MET A CA 1
ATOM 1837 C C . MET A 1 240 ? 21.207 30.109 -25.820 1.00 53.72 240 MET A C 1
ATOM 1839 O O . MET A 1 240 ? 20.445 30.862 -25.215 1.00 53.72 240 MET A O 1
ATOM 1843 N N . ASN A 1 241 ? 22.460 30.435 -26.140 1.00 58.44 241 ASN A N 1
ATOM 1844 C CA . ASN A 1 241 ? 23.084 31.672 -25.703 1.00 58.44 241 ASN A CA 1
ATOM 1845 C C . ASN A 1 241 ? 22.399 32.841 -26.417 1.00 58.44 241 ASN A C 1
ATOM 1847 O O . ASN A 1 241 ? 22.741 33.184 -27.542 1.00 58.44 241 ASN A O 1
ATOM 1851 N N . THR A 1 242 ? 21.420 33.461 -25.764 1.00 57.31 242 THR A N 1
ATOM 1852 C CA . THR A 1 242 ? 20.678 34.619 -26.281 1.00 57.31 242 THR A CA 1
ATOM 1853 C C . THR A 1 242 ? 21.515 35.901 -26.311 1.00 57.31 242 THR A C 1
ATOM 1855 O O . THR A 1 242 ? 21.016 36.940 -26.732 1.00 57.31 242 THR A O 1
ATOM 1858 N N . SER A 1 243 ? 22.788 35.827 -25.914 1.00 57.84 243 SER A N 1
ATOM 1859 C CA . SER A 1 243 ? 23.829 36.840 -26.134 1.00 57.84 243 SER A CA 1
ATOM 1860 C C . SER A 1 243 ? 24.814 36.478 -27.260 1.00 57.84 243 SER A C 1
ATOM 1862 O O . SER A 1 243 ? 25.700 37.274 -27.557 1.00 57.84 243 SER A O 1
ATOM 1864 N N . ASP A 1 244 ? 24.664 35.325 -27.923 1.00 65.31 244 ASP A N 1
ATOM 1865 C CA . ASP A 1 244 ? 25.359 35.051 -29.184 1.00 65.31 244 ASP A CA 1
ATOM 18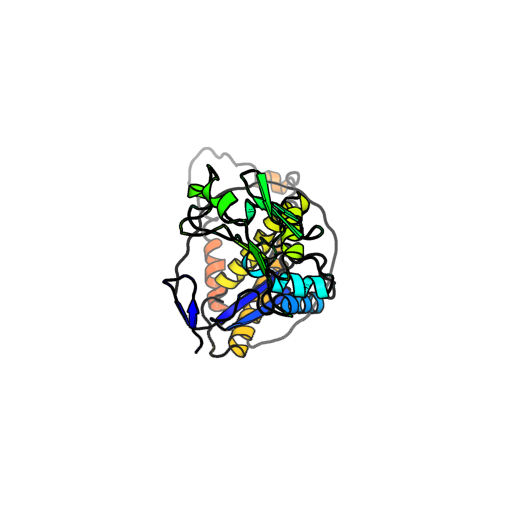66 C C . ASP A 1 244 ? 24.776 35.967 -30.283 1.00 65.31 244 ASP A C 1
ATOM 1868 O O . ASP A 1 244 ? 23.558 35.943 -30.510 1.00 65.31 244 ASP A O 1
ATOM 1872 N N . PRO A 1 245 ? 25.597 36.785 -30.973 1.00 64.38 245 PRO A N 1
ATOM 1873 C CA . PRO A 1 245 ? 25.116 37.702 -32.004 1.00 64.38 245 PRO A CA 1
ATOM 1874 C C . PRO A 1 245 ? 24.423 36.990 -33.177 1.00 64.38 245 PRO A C 1
ATOM 1876 O O . PRO A 1 245 ? 23.533 37.575 -33.793 1.00 64.38 245 PRO A O 1
ATOM 1879 N N . VAL A 1 246 ? 24.761 35.728 -33.466 1.00 64.88 246 VAL A N 1
ATOM 1880 C CA . VAL A 1 246 ? 24.095 34.915 -34.498 1.00 64.88 246 VAL A CA 1
ATOM 1881 C C . VAL A 1 246 ? 22.687 34.520 -34.048 1.00 64.88 246 VAL A C 1
ATOM 1883 O O . VAL A 1 246 ? 21.742 34.587 -34.831 1.00 64.88 246 VAL A O 1
ATOM 1886 N N . VAL A 1 247 ? 22.516 34.164 -32.772 1.00 60.75 247 VAL A N 1
ATOM 1887 C CA . VAL A 1 247 ? 21.206 33.810 -32.198 1.00 60.75 247 VAL A CA 1
ATOM 1888 C C . VAL A 1 247 ? 20.323 35.054 -32.046 1.00 60.75 247 VAL A C 1
ATOM 1890 O O . VAL A 1 247 ? 19.138 34.997 -32.364 1.00 60.75 247 VAL A O 1
ATOM 1893 N N . GLN A 1 248 ? 20.894 36.197 -31.650 1.00 61.72 248 GLN A N 1
ATOM 1894 C CA . GLN A 1 248 ? 20.215 37.502 -31.665 1.00 61.72 248 GLN A CA 1
ATOM 1895 C C . GLN A 1 248 ? 19.707 37.865 -33.068 1.00 61.72 248 GLN A C 1
ATOM 1897 O O . GLN A 1 248 ? 18.539 38.215 -33.215 1.00 61.72 248 GLN A O 1
ATOM 1902 N N . ALA A 1 249 ? 20.546 37.719 -34.101 1.00 63.00 249 ALA A N 1
ATOM 1903 C CA . ALA A 1 249 ? 20.193 38.026 -35.489 1.00 63.00 249 ALA A CA 1
ATOM 1904 C C . ALA A 1 249 ? 19.127 37.088 -36.096 1.00 63.00 249 ALA A C 1
ATOM 1906 O O . ALA A 1 249 ? 18.461 37.465 -37.057 1.00 63.00 249 ALA A O 1
ATOM 1907 N N . LEU A 1 250 ? 18.962 35.878 -35.551 1.00 58.28 250 LEU A N 1
ATOM 1908 C CA . LEU A 1 250 ? 17.918 34.924 -35.953 1.00 58.28 250 LEU A CA 1
ATOM 1909 C C . LEU A 1 250 ? 16.601 35.098 -35.175 1.00 58.28 250 LEU A C 1
ATOM 1911 O O . LEU A 1 250 ? 15.561 34.621 -35.629 1.00 58.28 250 LEU A O 1
ATOM 1915 N N . LEU A 1 251 ? 16.636 35.751 -34.009 1.00 53.97 251 LEU A N 1
ATOM 1916 C CA . LEU A 1 251 ? 15.465 36.007 -33.161 1.00 53.97 251 LEU A CA 1
ATOM 1917 C C . LEU A 1 251 ? 14.866 37.407 -33.350 1.00 53.97 251 LEU A C 1
ATOM 1919 O O . LEU A 1 251 ? 13.737 37.639 -32.916 1.00 53.97 251 LEU A O 1
ATOM 1923 N N . THR A 1 252 ? 15.576 38.340 -33.988 1.00 53.00 252 THR A N 1
ATOM 1924 C CA . THR A 1 252 ? 15.023 39.642 -34.370 1.00 53.00 252 THR A CA 1
ATOM 1925 C C . THR A 1 252 ? 14.011 39.480 -35.510 1.00 53.00 252 THR A C 1
ATOM 1927 O O . THR A 1 252 ? 14.378 39.039 -36.600 1.00 53.00 252 THR A O 1
ATOM 1930 N N . PRO A 1 253 ? 12.732 39.869 -35.325 1.00 46.72 253 PRO A N 1
ATOM 1931 C CA . PRO A 1 253 ? 11.773 39.866 -36.420 1.00 46.72 253 PRO A CA 1
ATOM 1932 C C . PRO A 1 253 ? 12.204 40.908 -37.454 1.00 46.72 253 PRO A C 1
ATOM 1934 O O . PRO A 1 253 ? 12.159 42.111 -37.189 1.00 46.72 253 PRO A O 1
ATOM 1937 N N . THR A 1 254 ? 12.609 40.464 -38.641 1.00 49.59 254 THR A N 1
ATOM 1938 C CA . THR A 1 254 ? 12.855 41.353 -39.776 1.00 49.59 254 THR A CA 1
ATOM 1939 C C . THR A 1 254 ? 11.523 41.922 -40.253 1.00 49.59 254 THR A C 1
ATOM 1941 O O . THR A 1 254 ? 10.827 41.343 -41.085 1.00 49.59 254 THR A O 1
ATOM 1944 N N . TYR A 1 255 ? 11.147 43.074 -39.693 1.00 37.38 255 TYR A N 1
ATOM 1945 C CA . TYR A 1 255 ? 9.961 43.819 -40.100 1.00 37.38 255 TYR A CA 1
ATOM 1946 C C . TYR A 1 255 ? 10.183 44.413 -41.497 1.00 37.38 255 TYR A C 1
ATOM 1948 O O . TYR A 1 255 ? 10.575 45.567 -41.656 1.00 37.38 255 TYR A O 1
ATOM 1956 N N . ALA A 1 256 ? 9.958 43.595 -42.522 1.00 39.38 256 ALA A N 1
ATOM 1957 C CA . ALA A 1 256 ? 9.849 44.040 -43.898 1.00 39.38 256 ALA A CA 1
ATOM 1958 C C . ALA A 1 256 ? 8.427 44.586 -44.122 1.00 39.38 256 ALA A C 1
ATOM 1960 O O . ALA A 1 256 ? 7.463 43.815 -44.064 1.00 39.38 256 ALA A O 1
ATOM 1961 N N . PRO A 1 257 ? 8.250 45.891 -44.393 1.00 41.31 257 PRO A N 1
ATOM 1962 C CA . PRO A 1 257 ? 6.962 46.410 -44.816 1.00 41.31 257 PRO A CA 1
ATOM 1963 C C . PRO A 1 257 ? 6.738 46.006 -46.278 1.00 41.31 257 PRO A C 1
ATOM 1965 O O . PRO A 1 257 ? 7.177 46.715 -47.178 1.00 41.31 257 PRO A O 1
ATOM 1968 N N . ASN A 1 258 ? 6.128 44.835 -46.498 1.00 38.22 258 ASN A N 1
ATOM 1969 C CA . ASN A 1 258 ? 5.183 44.491 -47.579 1.00 38.22 258 ASN A CA 1
ATOM 1970 C C . ASN A 1 258 ? 5.040 42.965 -47.717 1.00 38.22 258 ASN A C 1
ATOM 1972 O O . ASN A 1 258 ? 6.009 42.215 -47.663 1.00 38.22 258 ASN A O 1
ATOM 1976 N N . GLY A 1 259 ? 3.793 42.514 -47.844 1.00 41.06 259 GLY A N 1
ATOM 1977 C CA . GLY A 1 259 ? 3.375 41.174 -47.444 1.00 41.06 259 GLY A CA 1
ATOM 1978 C C . GLY A 1 259 ? 3.817 39.977 -48.292 1.00 41.06 259 GLY A C 1
ATOM 1979 O O . GLY A 1 259 ? 3.822 40.010 -49.517 1.00 41.06 259 GLY A O 1
ATOM 1980 N N . ALA A 1 260 ? 4.015 38.862 -47.585 1.00 34.19 260 ALA A N 1
ATOM 1981 C CA . ALA A 1 260 ? 3.602 37.515 -47.977 1.00 34.19 260 ALA A CA 1
ATOM 1982 C C . ALA A 1 260 ? 3.547 36.634 -46.713 1.00 34.19 260 ALA A C 1
ATOM 1984 O O . ALA A 1 260 ? 4.460 36.666 -45.888 1.00 34.19 260 ALA A O 1
ATOM 1985 N N . GLN A 1 261 ? 2.478 35.854 -46.532 1.00 44.66 261 GLN A N 1
ATOM 1986 C CA . GLN A 1 261 ? 2.392 34.884 -45.435 1.00 44.66 261 GLN A CA 1
ATOM 1987 C C . GLN A 1 261 ? 3.274 33.670 -45.748 1.00 44.66 261 GLN A C 1
ATOM 1989 O O . GLN A 1 261 ? 3.001 32.970 -46.715 1.00 44.66 261 GLN A O 1
ATOM 1994 N N . ASN A 1 262 ? 4.252 33.360 -44.894 1.00 33.34 262 ASN A N 1
ATOM 1995 C CA . ASN A 1 262 ? 4.982 32.086 -44.934 1.00 33.34 262 ASN A CA 1
ATOM 1996 C C . ASN A 1 262 ? 4.879 31.353 -43.591 1.00 33.34 262 ASN A C 1
ATOM 1998 O O . ASN A 1 262 ? 5.861 31.099 -42.896 1.00 33.34 262 ASN A O 1
ATOM 2002 N N . GLY A 1 263 ? 3.648 30.978 -43.238 1.00 41.91 263 GLY A N 1
ATOM 2003 C CA . GLY A 1 263 ? 3.367 29.996 -42.190 1.00 41.91 263 GLY A CA 1
ATOM 2004 C C . GLY A 1 263 ? 3.684 28.573 -42.658 1.00 41.91 263 GLY A C 1
ATOM 2005 O O . GLY A 1 263 ? 2.783 27.749 -42.765 1.00 41.91 263 GLY A O 1
ATOM 2006 N N . PHE A 1 264 ? 4.951 28.286 -42.963 1.00 40.75 264 PHE A N 1
ATOM 2007 C CA . PHE A 1 264 ? 5.410 26.972 -43.420 1.00 40.75 264 PHE A CA 1
ATOM 2008 C C . PHE A 1 264 ? 6.818 26.703 -42.878 1.00 40.75 264 PHE A C 1
ATOM 2010 O O . PHE A 1 264 ? 7.776 27.272 -43.382 1.00 40.75 264 PHE A O 1
ATOM 2017 N N . LEU A 1 265 ? 6.915 25.866 -41.833 1.00 36.38 265 LEU A N 1
ATOM 2018 C CA . LEU A 1 265 ? 8.072 25.006 -41.484 1.00 36.38 265 LEU A CA 1
ATOM 2019 C C . LEU A 1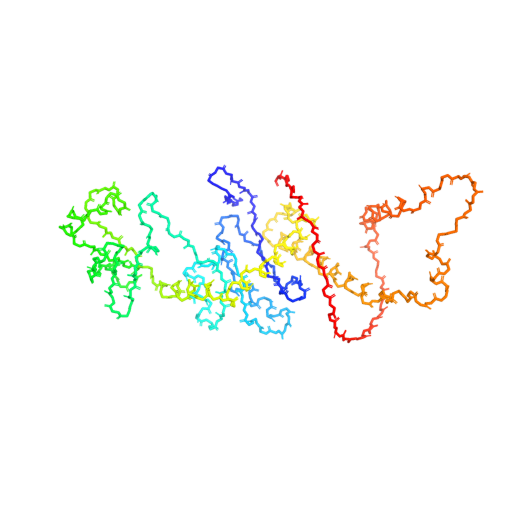 265 ? 7.865 24.245 -40.155 1.00 36.38 265 LEU A C 1
ATOM 2021 O O . LEU A 1 265 ? 8.442 23.180 -39.968 1.00 36.38 265 LEU A O 1
ATOM 2025 N N . ALA A 1 266 ? 6.980 24.708 -39.261 1.00 36.69 266 ALA A N 1
ATOM 2026 C CA . ALA A 1 266 ? 6.697 24.024 -37.987 1.00 36.69 266 ALA A CA 1
ATOM 2027 C C . ALA A 1 266 ? 5.796 22.769 -38.107 1.00 36.69 266 ALA A C 1
ATOM 2029 O O . ALA A 1 266 ? 5.759 21.949 -37.193 1.00 36.69 266 ALA A O 1
ATOM 2030 N N . VAL A 1 267 ? 5.062 22.607 -39.216 1.00 38.75 267 VAL A N 1
ATOM 2031 C CA . VAL A 1 267 ? 4.016 21.568 -39.370 1.00 38.75 267 VAL A CA 1
ATOM 2032 C C . VAL A 1 267 ? 4.531 20.275 -40.024 1.00 38.75 267 VAL A C 1
ATOM 2034 O O . VAL A 1 267 ? 3.932 19.220 -39.848 1.00 38.75 267 VAL A O 1
ATOM 2037 N N . LEU A 1 268 ? 5.661 20.312 -40.740 1.00 35.66 268 LEU A N 1
ATOM 2038 C CA . LEU A 1 268 ? 6.176 19.135 -41.459 1.00 35.66 268 LEU A CA 1
ATOM 2039 C C . LEU A 1 268 ? 7.032 18.199 -40.586 1.00 35.66 268 LEU A C 1
ATOM 2041 O O . LEU A 1 268 ? 7.104 17.003 -40.862 1.00 35.66 268 LEU A O 1
ATOM 2045 N N . TRP A 1 269 ? 7.648 18.695 -39.506 1.00 35.19 269 TRP A N 1
ATOM 2046 C CA . TRP A 1 269 ? 8.574 17.879 -38.704 1.00 35.19 269 TRP A CA 1
ATOM 2047 C C . TRP A 1 269 ? 7.867 16.914 -37.737 1.00 35.19 269 TRP A C 1
ATOM 2049 O O . TRP A 1 269 ? 8.346 15.806 -37.497 1.00 35.19 269 TRP A O 1
ATOM 2059 N N . THR A 1 270 ? 6.675 17.272 -37.248 1.00 38.12 270 THR A N 1
ATOM 2060 C CA . THR A 1 270 ? 5.845 16.400 -36.394 1.00 38.12 270 THR A CA 1
ATOM 2061 C C . THR A 1 270 ? 5.250 15.204 -37.143 1.00 38.12 270 THR A C 1
ATOM 2063 O O . THR A 1 270 ? 4.901 14.210 -36.506 1.00 38.12 270 THR A O 1
ATOM 2066 N N . SER A 1 271 ? 5.190 15.248 -38.481 1.00 34.88 271 SER A N 1
ATOM 2067 C CA . SER A 1 271 ? 4.818 14.093 -39.312 1.00 34.88 271 SER A CA 1
ATOM 2068 C C . SER A 1 271 ? 5.893 13.003 -39.281 1.00 34.88 271 SER A C 1
ATOM 2070 O O . SER A 1 271 ? 5.582 11.822 -39.146 1.00 34.88 271 SER A O 1
ATOM 2072 N N . TRP A 1 272 ? 7.169 13.395 -39.348 1.00 34.38 272 TRP A N 1
ATOM 2073 C CA . TRP A 1 272 ? 8.284 12.466 -39.564 1.00 34.38 272 TRP A CA 1
ATOM 2074 C C . TRP A 1 272 ? 8.475 11.492 -38.392 1.00 34.38 272 TRP A C 1
ATOM 2076 O O . TRP A 1 272 ? 8.653 10.295 -38.593 1.00 34.38 272 TRP A O 1
ATOM 2086 N N . ILE A 1 273 ? 8.306 11.974 -37.155 1.00 43.69 273 ILE A N 1
ATOM 2087 C CA . ILE A 1 273 ? 8.381 11.140 -35.941 1.00 43.69 273 ILE A CA 1
ATOM 2088 C C . ILE A 1 273 ? 7.257 10.087 -35.898 1.00 43.69 273 ILE A C 1
ATOM 2090 O O . ILE A 1 273 ? 7.427 9.039 -35.274 1.00 43.69 273 ILE A O 1
ATOM 2094 N N . ARG A 1 274 ? 6.115 10.322 -36.560 1.00 41.47 274 ARG A N 1
ATOM 2095 C CA . ARG A 1 274 ? 4.985 9.381 -36.548 1.00 41.47 274 ARG A CA 1
ATOM 2096 C C . ARG A 1 274 ? 5.172 8.219 -37.527 1.00 41.47 274 ARG A C 1
ATOM 2098 O O . ARG A 1 274 ? 4.792 7.101 -37.188 1.00 41.47 274 ARG A O 1
ATOM 2105 N N . ASP A 1 275 ? 5.808 8.461 -38.673 1.00 35.69 275 ASP A N 1
ATOM 2106 C CA . ASP A 1 275 ? 6.040 7.434 -39.699 1.00 35.69 275 ASP A CA 1
ATOM 2107 C C . ASP A 1 275 ? 7.332 6.628 -39.469 1.00 35.69 275 ASP A C 1
ATOM 2109 O O . ASP A 1 275 ? 7.363 5.423 -39.735 1.00 35.69 275 ASP A O 1
ATOM 2113 N N . SER A 1 276 ? 8.386 7.226 -38.891 1.00 39.69 276 SER A N 1
ATOM 2114 C CA . SER A 1 276 ? 9.654 6.515 -38.639 1.00 39.69 276 SER A CA 1
ATOM 2115 C C . SER A 1 276 ? 9.509 5.298 -37.712 1.00 39.69 276 SER A C 1
ATOM 2117 O O . SER A 1 276 ? 10.237 4.320 -37.874 1.00 39.69 276 SER A O 1
ATOM 2119 N N . TYR A 1 277 ? 8.544 5.301 -36.783 1.00 39.38 277 TYR A N 1
ATOM 2120 C CA . TYR A 1 277 ? 8.264 4.146 -35.914 1.00 39.38 277 TYR A CA 1
ATOM 2121 C C . TYR A 1 277 ? 7.474 3.017 -36.595 1.00 39.38 277 TYR A C 1
ATOM 2123 O O . TYR A 1 277 ? 7.441 1.906 -36.063 1.00 39.38 277 TYR A O 1
ATOM 2131 N N . PHE A 1 278 ? 6.863 3.264 -37.759 1.00 35.25 278 PHE A N 1
ATOM 2132 C CA . PHE A 1 278 ? 6.147 2.235 -38.519 1.00 35.25 278 PHE A CA 1
ATOM 2133 C C . PHE A 1 278 ? 7.101 1.402 -39.394 1.00 35.25 278 PHE A C 1
ATOM 2135 O O . PHE A 1 278 ? 6.905 0.201 -39.558 1.00 35.25 278 PHE A O 1
ATOM 2142 N N . LEU A 1 279 ? 8.177 2.015 -39.901 1.00 35.38 279 LEU A N 1
ATOM 2143 C CA . LEU A 1 279 ? 9.155 1.357 -40.781 1.00 35.38 279 LEU A CA 1
ATOM 2144 C C . LEU A 1 279 ? 10.304 0.655 -40.031 1.00 35.38 279 LEU A C 1
ATOM 2146 O O . LEU A 1 279 ? 10.809 -0.361 -40.505 1.00 35.38 279 LEU A O 1
ATOM 2150 N N . LEU A 1 280 ? 10.670 1.114 -38.829 1.00 35.16 280 LEU A N 1
ATOM 2151 C CA . LEU A 1 280 ? 11.750 0.516 -38.021 1.00 35.16 280 LEU A CA 1
ATOM 2152 C C . LEU A 1 280 ? 11.436 -0.879 -37.437 1.00 35.16 280 LEU A C 1
ATOM 2154 O O . LEU A 1 280 ? 12.315 -1.500 -36.845 1.00 35.16 280 LEU A O 1
ATOM 2158 N N . GLN A 1 281 ? 10.221 -1.414 -37.621 1.00 37.88 281 GLN A N 1
ATOM 2159 C CA . GLN A 1 281 ? 9.895 -2.801 -37.246 1.00 37.88 281 GLN A CA 1
ATOM 2160 C C . GLN A 1 281 ? 10.302 -3.848 -38.299 1.00 37.88 281 GLN A C 1
ATOM 2162 O O . GLN A 1 281 ? 10.259 -5.039 -37.996 1.00 37.88 281 GLN A O 1
ATOM 2167 N N . HIS A 1 282 ? 10.734 -3.442 -39.501 1.00 39.66 282 HIS A N 1
ATOM 2168 C CA . HIS A 1 282 ? 11.100 -4.370 -40.583 1.00 39.66 282 HIS A CA 1
ATOM 2169 C C . HIS A 1 282 ? 12.611 -4.570 -40.802 1.00 39.66 282 HIS A C 1
ATOM 2171 O O . HIS A 1 282 ? 12.991 -5.401 -41.624 1.00 39.66 282 HIS A O 1
ATOM 2177 N N . THR A 1 283 ? 13.478 -3.865 -40.069 1.00 37.41 283 THR A N 1
ATOM 2178 C CA . THR A 1 283 ? 14.934 -3.819 -40.335 1.00 37.41 283 THR A CA 1
ATOM 2179 C C . THR A 1 283 ? 15.815 -4.009 -39.092 1.00 37.41 283 THR A C 1
ATOM 2181 O O . THR A 1 283 ? 16.927 -3.493 -39.031 1.00 37.41 283 THR A O 1
ATOM 2184 N N . VAL A 1 284 ? 15.370 -4.804 -38.108 1.00 37.28 284 VAL A N 1
ATOM 2185 C CA . VAL A 1 284 ? 16.192 -5.195 -36.938 1.00 37.28 284 VAL A CA 1
ATOM 2186 C C . VAL A 1 284 ? 16.462 -6.707 -36.918 1.00 37.28 284 VAL A C 1
ATOM 2188 O O . VAL A 1 284 ? 16.089 -7.432 -36.000 1.00 37.28 284 VAL A O 1
ATOM 2191 N N . PHE A 1 285 ? 17.160 -7.170 -37.956 1.00 36.81 285 PHE A N 1
ATOM 2192 C CA . PHE A 1 285 ? 18.001 -8.372 -37.935 1.00 36.81 285 PHE A CA 1
ATOM 2193 C C . PHE A 1 285 ? 19.348 -7.998 -38.576 1.00 36.81 285 PHE A C 1
ATOM 2195 O O . PHE A 1 285 ? 19.544 -8.166 -39.775 1.00 36.81 285 PHE A O 1
ATOM 2202 N N . GLY A 1 286 ? 20.254 -7.422 -37.778 1.00 25.89 286 GLY A N 1
ATOM 2203 C CA . GLY A 1 286 ? 21.559 -6.938 -38.246 1.00 25.89 286 GLY A CA 1
ATOM 2204 C C . GLY A 1 286 ? 22.320 -6.144 -37.179 1.00 25.89 286 GLY A C 1
ATOM 2205 O O . GLY A 1 286 ? 22.052 -4.968 -36.965 1.00 25.89 286 GLY A O 1
ATOM 2206 N N . LEU A 1 287 ? 23.256 -6.810 -36.501 1.00 30.17 287 LEU A N 1
ATOM 2207 C CA . LEU A 1 287 ? 24.335 -6.225 -35.679 1.00 30.17 287 LEU A CA 1
ATOM 2208 C C . LEU A 1 287 ? 25.539 -5.841 -36.583 1.00 30.17 287 LEU A C 1
ATOM 2210 O O . LEU A 1 287 ? 25.502 -6.237 -37.751 1.00 30.17 287 LEU A O 1
ATOM 2214 N N . PRO A 1 288 ? 26.644 -5.207 -36.100 1.00 38.50 288 PRO A N 1
ATOM 2215 C CA . PRO A 1 288 ? 26.969 -4.689 -34.747 1.00 38.50 288 PRO A CA 1
ATOM 2216 C C . PRO A 1 288 ? 27.542 -3.235 -34.714 1.00 38.50 288 PRO A C 1
ATOM 2218 O O . PRO A 1 288 ? 27.817 -2.654 -35.758 1.00 38.50 288 PRO A O 1
ATOM 2221 N N . GLY A 1 289 ? 27.851 -2.682 -33.520 1.00 24.31 289 GLY A N 1
ATOM 2222 C CA . GLY A 1 289 ? 28.871 -1.608 -33.392 1.00 24.31 289 GLY A CA 1
ATOM 2223 C C . GLY A 1 289 ? 28.816 -0.655 -32.173 1.00 24.31 289 GLY A C 1
ATOM 2224 O O . GLY A 1 289 ? 28.009 0.259 -32.155 1.00 24.31 289 GLY A O 1
ATOM 2225 N N . MET A 1 290 ? 29.720 -0.883 -31.205 1.00 25.17 290 MET A N 1
ATOM 2226 C CA . MET A 1 290 ? 30.418 -0.005 -30.209 1.00 25.17 290 MET A CA 1
ATOM 2227 C C . MET A 1 290 ? 30.338 1.550 -30.350 1.00 25.17 290 MET A C 1
ATOM 2229 O O . MET A 1 290 ? 30.165 2.032 -31.459 1.00 25.17 290 MET A O 1
ATOM 2233 N N . ALA A 1 291 ? 30.579 2.433 -29.352 1.00 24.97 291 ALA A N 1
ATOM 2234 C CA . ALA A 1 291 ? 30.901 2.400 -27.897 1.00 24.97 291 ALA A CA 1
ATOM 2235 C C . ALA A 1 291 ? 30.667 3.832 -27.285 1.00 24.97 291 ALA A C 1
ATOM 2237 O O . ALA A 1 291 ? 30.770 4.801 -28.026 1.00 24.97 291 ALA A O 1
ATOM 2238 N N . ALA A 1 292 ? 30.139 4.008 -26.056 1.00 23.55 292 ALA A N 1
ATOM 2239 C CA . ALA A 1 292 ? 30.802 4.313 -24.751 1.00 23.55 292 ALA A CA 1
ATOM 2240 C C . ALA A 1 292 ? 31.195 5.797 -24.437 1.00 23.55 292 ALA A C 1
ATOM 2242 O O . ALA A 1 292 ? 31.370 6.591 -25.352 1.00 23.55 292 ALA A O 1
ATOM 2243 N N . CYS A 1 293 ? 31.363 6.108 -23.128 1.00 21.86 293 CYS A N 1
ATOM 2244 C CA . CYS A 1 293 ? 31.692 7.402 -22.449 1.00 21.86 293 CYS A CA 1
ATOM 2245 C C . CYS A 1 293 ? 30.509 8.396 -22.239 1.00 21.86 293 CYS A C 1
ATOM 2247 O O . CYS A 1 293 ? 29.844 8.758 -23.201 1.00 21.86 293 CYS A O 1
ATOM 2249 N N . SER A 1 294 ? 30.036 8.732 -21.015 1.00 23.02 294 SER A N 1
ATOM 2250 C CA . SER A 1 294 ? 30.636 9.399 -19.812 1.00 23.02 294 SER A CA 1
ATOM 2251 C C . SER A 1 294 ? 30.676 10.943 -19.933 1.00 23.02 294 SER A C 1
ATOM 2253 O O . SER A 1 294 ? 31.087 11.419 -20.982 1.00 23.02 294 SER A O 1
ATOM 2255 N N . SER A 1 295 ? 30.332 11.791 -18.947 1.00 25.08 295 SER A N 1
ATOM 2256 C CA . SER A 1 295 ? 29.928 11.615 -17.531 1.00 25.08 295 SER A CA 1
ATOM 2257 C C . SER A 1 295 ? 29.279 12.901 -16.946 1.00 25.08 295 SER A C 1
ATOM 2259 O O . SER A 1 295 ? 29.393 13.963 -17.545 1.00 25.08 295 SER A O 1
ATOM 2261 N N . THR A 1 296 ? 28.723 12.786 -15.726 1.00 25.12 296 THR A N 1
ATOM 2262 C CA . THR A 1 296 ? 28.668 13.796 -14.625 1.00 25.12 296 THR A CA 1
ATOM 2263 C C . THR A 1 296 ? 27.913 15.142 -14.732 1.00 25.12 296 THR A C 1
ATOM 2265 O O . THR A 1 296 ? 28.226 16.002 -15.547 1.00 25.12 296 THR A O 1
ATOM 2268 N N . ASP A 1 297 ? 27.095 15.336 -13.685 1.00 23.31 297 ASP A N 1
ATOM 2269 C CA . ASP A 1 297 ? 26.825 16.557 -12.899 1.00 23.31 297 ASP A CA 1
ATOM 2270 C C . ASP A 1 297 ? 25.574 17.423 -13.136 1.00 23.31 297 ASP A C 1
ATOM 2272 O O . ASP A 1 297 ? 24.945 17.447 -14.187 1.00 23.31 297 ASP A O 1
ATOM 2276 N N . PHE A 1 298 ? 25.133 18.027 -12.025 1.00 24.95 298 PHE A N 1
ATOM 2277 C CA . PHE A 1 298 ? 23.728 18.132 -11.616 1.00 24.95 298 PHE A CA 1
ATOM 2278 C C . PHE A 1 298 ? 23.431 19.543 -11.085 1.00 24.95 298 PHE A C 1
ATOM 2280 O O . PHE A 1 298 ? 24.097 19.980 -10.145 1.00 24.95 298 PHE A O 1
ATOM 2287 N N . SER A 1 299 ? 22.419 20.254 -11.609 1.00 24.11 299 SER A N 1
ATOM 2288 C CA . SER A 1 299 ? 21.793 21.403 -10.917 1.00 24.11 299 SER A CA 1
ATOM 2289 C C . SER A 1 299 ? 20.448 21.864 -11.509 1.00 24.11 299 SER A C 1
ATOM 2291 O O . SER A 1 299 ? 20.255 21.954 -12.715 1.00 24.11 299 SER A O 1
ATOM 2293 N N . TYR A 1 300 ? 19.524 22.194 -10.604 1.00 25.67 300 TYR A N 1
ATOM 2294 C CA . TYR A 1 300 ? 18.151 22.701 -10.804 1.00 25.67 300 TYR A CA 1
ATOM 2295 C C . TYR A 1 300 ? 18.112 24.152 -11.362 1.00 25.67 300 TYR A C 1
ATOM 2297 O O . TYR A 1 300 ? 19.046 24.896 -11.056 1.00 25.67 300 TYR A O 1
ATOM 2305 N N . PRO A 1 301 ? 17.040 24.630 -12.069 1.00 31.52 301 PRO A N 1
ATOM 2306 C CA . PRO A 1 301 ? 15.730 24.871 -11.423 1.00 31.52 301 PRO A CA 1
ATOM 2307 C C . PRO A 1 301 ? 14.408 24.830 -12.249 1.00 31.52 301 PRO A C 1
ATOM 2309 O O . PRO A 1 301 ? 14.348 25.053 -13.450 1.00 31.52 301 PRO A O 1
ATOM 2312 N N . ARG A 1 302 ? 13.315 24.623 -11.488 1.00 23.94 302 ARG A N 1
ATOM 2313 C CA . ARG A 1 302 ? 11.917 25.139 -11.582 1.00 23.94 302 ARG A CA 1
ATOM 2314 C C . ARG A 1 302 ? 11.450 25.856 -12.880 1.00 23.94 302 ARG A C 1
ATOM 2316 O O . ARG A 1 302 ? 11.994 26.902 -13.200 1.00 23.94 302 ARG A O 1
ATOM 2323 N N . PHE A 1 303 ? 10.268 25.494 -13.418 1.00 23.50 303 PHE A N 1
ATOM 2324 C CA . PHE A 1 303 ? 8.975 26.186 -13.146 1.00 23.50 303 PHE A CA 1
ATOM 2325 C C . PHE A 1 303 ? 7.735 25.570 -13.869 1.00 23.50 303 PHE A C 1
ATOM 2327 O O . PHE A 1 303 ? 7.823 25.079 -14.983 1.00 23.50 303 PHE A O 1
ATOM 2334 N N . PHE A 1 304 ? 6.586 25.633 -13.177 1.00 21.73 304 PHE A N 1
ATOM 2335 C CA . PHE A 1 304 ? 5.161 25.645 -13.601 1.00 21.73 304 PHE A CA 1
ATOM 2336 C C . PHE A 1 304 ? 4.587 24.842 -14.808 1.00 21.73 304 PHE A C 1
ATOM 2338 O O . PHE A 1 304 ? 4.821 25.146 -15.970 1.00 21.73 304 PHE A O 1
ATOM 2345 N N . ARG A 1 305 ? 3.664 23.915 -14.464 1.00 23.86 305 ARG A N 1
ATOM 2346 C CA . ARG A 1 305 ? 2.211 23.840 -14.824 1.00 23.86 305 ARG A CA 1
ATOM 2347 C C . ARG A 1 305 ? 1.684 24.768 -15.954 1.00 23.86 305 ARG A C 1
ATOM 2349 O O . ARG A 1 305 ? 2.053 25.940 -15.938 1.00 23.86 305 ARG A O 1
ATOM 2356 N N . PRO A 1 306 ? 0.671 24.356 -16.767 1.00 31.73 306 PRO A N 1
ATOM 2357 C CA . PRO A 1 306 ? -0.422 23.422 -16.401 1.00 31.73 306 PRO A CA 1
ATOM 2358 C C . PRO A 1 306 ? -0.847 22.441 -17.554 1.00 31.73 306 PRO A C 1
ATOM 2360 O O . PRO A 1 306 ? -0.014 22.180 -18.410 1.00 31.73 306 PRO A O 1
ATOM 2363 N N . GLU A 1 307 ? -2.025 21.783 -17.673 1.00 24.02 307 GLU A N 1
ATOM 2364 C CA . GLU A 1 307 ? -3.300 21.761 -16.902 1.00 24.02 307 GLU A CA 1
ATOM 2365 C C . GLU A 1 307 ? -4.015 20.364 -16.916 1.00 24.02 307 GLU A C 1
ATOM 2367 O O . GLU A 1 307 ? -3.850 19.604 -15.963 1.00 24.02 307 GLU A O 1
ATOM 2372 N N . THR A 1 308 ? -4.776 19.997 -17.967 1.00 24.53 308 THR A N 1
ATOM 2373 C CA . THR A 1 308 ? -5.844 18.954 -17.981 1.00 24.53 308 THR A CA 1
ATOM 2374 C C . THR A 1 308 ? -5.942 18.120 -19.278 1.00 24.53 308 THR A C 1
ATOM 2376 O O . THR A 1 308 ? -5.369 18.477 -20.303 1.00 24.53 308 THR A O 1
ATOM 2379 N N . GLY A 1 309 ? -6.709 17.011 -19.249 1.00 22.70 309 GLY A N 1
ATOM 2380 C CA . GLY A 1 309 ? -7.134 16.281 -20.462 1.00 22.70 309 GLY A CA 1
ATOM 2381 C C . GLY A 1 309 ? -7.015 14.752 -20.412 1.00 22.70 309 GLY A C 1
ATOM 2382 O O . GLY A 1 309 ? -6.338 14.159 -21.247 1.00 22.70 309 GLY A O 1
ATOM 2383 N N . GLY A 1 310 ? -7.651 14.082 -19.446 1.00 22.97 310 GLY A N 1
ATOM 2384 C CA . GLY A 1 310 ? -7.671 12.614 -19.408 1.00 22.97 310 GLY A CA 1
ATOM 2385 C C . GLY A 1 310 ? -8.652 12.015 -20.423 1.00 22.97 310 GLY A C 1
ATOM 2386 O O . GLY A 1 310 ? -9.824 12.377 -20.412 1.00 22.97 310 GLY A O 1
ATOM 2387 N N . PHE A 1 311 ? -8.207 11.047 -21.229 1.00 22.08 311 PHE A N 1
ATOM 2388 C CA . PHE A 1 311 ? -9.084 10.187 -22.034 1.00 22.08 311 PHE A CA 1
ATOM 2389 C C . PHE A 1 311 ? -8.628 8.723 -21.988 1.00 22.08 311 PHE A C 1
ATOM 2391 O O . PHE A 1 311 ? -7.437 8.420 -22.042 1.00 22.08 311 PHE A O 1
ATOM 2398 N N . TRP A 1 312 ? -9.604 7.819 -21.895 1.00 28.08 312 TRP A N 1
ATOM 2399 C CA . TRP A 1 312 ? -9.432 6.366 -21.896 1.00 28.08 312 TRP A CA 1
ATOM 2400 C C . TRP A 1 312 ? -10.387 5.739 -22.912 1.00 28.08 312 TRP A C 1
ATOM 2402 O O . TRP A 1 312 ? -11.540 6.156 -23.004 1.00 28.08 312 TRP A O 1
ATOM 2412 N N . THR A 1 313 ? -9.959 4.658 -23.556 1.00 21.16 313 THR A N 1
ATOM 2413 C CA . THR A 1 313 ? -10.851 3.649 -24.141 1.00 21.16 313 THR A CA 1
ATOM 2414 C C . THR A 1 313 ? -10.384 2.259 -23.704 1.00 21.16 313 THR A C 1
ATOM 2416 O O . THR A 1 313 ? -9.186 1.983 -23.623 1.00 21.16 313 THR A O 1
ATOM 2419 N N . ASP A 1 314 ? -11.336 1.406 -23.318 1.00 22.20 314 ASP A N 1
ATOM 2420 C CA . ASP A 1 314 ? -11.089 0.010 -22.943 1.00 22.20 314 ASP A CA 1
ATOM 2421 C C . ASP A 1 314 ? -11.080 -0.889 -24.192 1.00 22.20 314 ASP A C 1
ATOM 2423 O O . ASP A 1 314 ? -11.861 -0.645 -25.108 1.00 22.20 314 ASP A O 1
ATOM 2427 N N . PHE A 1 315 ? -10.308 -1.980 -24.144 1.00 29.61 315 PHE A N 1
ATOM 2428 C CA . PHE A 1 315 ? -10.752 -3.345 -24.465 1.00 29.61 315 PHE A CA 1
ATOM 2429 C C . PHE A 1 315 ? -9.969 -4.322 -23.572 1.00 29.61 315 PHE A C 1
ATOM 2431 O O . PHE A 1 315 ? -8.750 -4.085 -23.394 1.00 29.61 315 PHE A O 1
#

Secondary structure (DSSP, 8-state):
-PEEESSSS-EEESEEEEEEE-TTT--EEEEEEEETTS-TTTTHHHHHHHHHHHHTS--SEEEE-TTTTSHHHHHHHHHTT-EEEEPPPP--BTBS--GGGSEEETTTTEEE-TTS-EE--EE--STTS-EEEE--HHHHHS-TTHHHH-SSSS--EEEE-TTHHHHHHHHHHTTSHHHHHHHHHTHHHHHHHHHHHHTTTTS-SSSSHHHHHHHHHHHHHHHHHHHHHHHHHHHTS----TTSHHHHHHHS----SS------STTTHHHHHHHHHHHTTS---------------------------------

Sequence (315 aa):
MRHGRKSASKTFNGHKTAVAVDMESQLICGVEVLAGNAGDQQQALELVHQAERVMEAQVEETVGDCAYGGGPTRKAFADEQRLLTAKVPASHNGDCFPKTAFAIDLDRMEVRCPAGQITTTYKSSGQNRAGHFVFADATCQACPLRSQCVGGQGPRSINIQHEERLQQQARSYNQTEVGKKSLRERVVVEHGIARLVRLGIRQSRYFGKTKTRFQVIMAAVVANMSLVVGFCHREQKPAMNTSDPVVQALLTPTYAPNGAQNGFLAVLWTSWIRDSYFLLQHTVFGLPGMAACSSTDFSYPRFFRPETGGFWTDF

Foldseek 3Di:
DAKAAPDPPRIDAFWDKAWDADLPLLATQFIFIGGRHDQNLPCVVVRQVSSCVRVVHHDQADEDEQSCQEQVNLVVCVVVPHHYQYDDDFADDDQADGLVQWDADPVQCKIAHVQRDIFNQWDDPDDDFWIKTWDDFVCLVPGPCNVNHDVDDGTHMGTGGPRNVSSVVSVVCCVDPVSVVSNVSCVSVVVLVVQLVVVPLQDQPDDDRVSSRVSSVVSSVVSSVVSVVVVVVVVPPPPQPCPPVVVVVVPDPPPDPDDDDDPDDPPPPVVVVVVVVVPVVPPPPDDDDDDDDDDDDDDDDDDDDDDDDDDDDHD

Radius of gyration: 27.96 Å; chains: 1; bounding box: 62×65×76 Å